Protein AF-0000000075454103 (afdb_homodimer)

Structure (mmCIF, N/CA/C/O backbone):
data_AF-0000000075454103-model_v1
#
loop_
_entity.id
_entity.type
_entity.pdbx_description
1 polymer 'Protein phnB'
#
loop_
_atom_site.group_PDB
_atom_site.id
_atom_site.type_symbol
_atom_site.label_atom_id
_atom_site.label_alt_id
_atom_site.label_comp_id
_atom_site.label_asym_id
_atom_site.label_entity_id
_atom_site.label_seq_id
_atom_site.pdbx_PDB_ins_code
_atom_site.Cartn_x
_atom_site.Cartn_y
_atom_site.Cartn_z
_atom_site.occupancy
_atom_site.B_iso_or_equiv
_atom_site.auth_seq_id
_atom_site.auth_comp_id
_atom_site.auth_asym_id
_atom_site.auth_atom_id
_atom_site.pdbx_PDB_model_num
ATOM 1 N N . MET A 1 1 ? 14.062 1.037 17.641 1 59.78 1 MET A N 1
ATOM 2 C CA . MET A 1 1 ? 12.805 0.452 17.188 1 59.78 1 MET A CA 1
ATOM 3 C C . MET A 1 1 ? 12.875 0.104 15.703 1 59.78 1 MET A C 1
ATOM 5 O O . MET A 1 1 ? 13.727 0.623 14.977 1 59.78 1 MET A O 1
ATOM 9 N N . ALA A 1 2 ? 12.375 -1.037 15.227 1 82.88 2 ALA A N 1
ATOM 10 C CA . ALA A 1 2 ? 12.641 -1.677 13.938 1 82.88 2 ALA A CA 1
ATOM 11 C C . ALA A 1 2 ? 11.836 -1.02 12.82 1 82.88 2 ALA A C 1
ATOM 13 O O . ALA A 1 2 ? 10.828 -0.354 13.086 1 82.88 2 ALA A O 1
ATOM 14 N N . THR A 1 3 ? 12.359 -0.714 11.664 1 94.88 3 THR A N 1
ATOM 15 C CA . THR A 1 3 ? 11.711 -0.245 10.445 1 94.88 3 THR A CA 1
ATOM 16 C C . THR A 1 3 ? 10.375 -0.949 10.242 1 94.88 3 THR A C 1
ATOM 18 O O . THR A 1 3 ? 10.273 -2.168 10.398 1 94.88 3 THR A O 1
ATOM 21 N N . ARG A 1 4 ? 9.32 -0.102 10.047 1 96.81 4 ARG A N 1
ATOM 22 C CA . ARG A 1 4 ? 8 -0.632 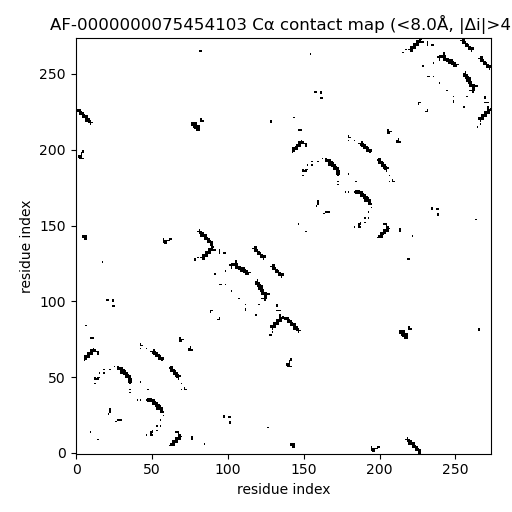9.742 1 96.81 4 ARG A CA 1
ATOM 23 C C . ARG A 1 4 ? 7.473 -0.064 8.422 1 96.81 4 ARG A C 1
ATOM 25 O O . ARG A 1 4 ? 7.797 1.067 8.055 1 96.81 4 ARG A O 1
ATOM 32 N N . ILE A 1 5 ? 6.641 -0.845 7.719 1 98.25 5 ILE A N 1
ATOM 33 C CA . ILE A 1 5 ? 5.996 -0.326 6.52 1 98.25 5 ILE A CA 1
ATOM 34 C C . ILE A 1 5 ? 4.484 -0.505 6.621 1 98.25 5 ILE A C 1
ATOM 36 O O . ILE A 1 5 ? 4.008 -1.522 7.129 1 98.25 5 ILE A O 1
ATOM 40 N N . ASN A 1 6 ? 3.74 0.486 6.23 1 98.44 6 ASN A N 1
ATOM 41 C CA . ASN A 1 6 ? 2.281 0.495 6.211 1 98.44 6 ASN A CA 1
ATOM 42 C C . ASN A 1 6 ? 1.741 1.2 4.969 1 98.44 6 ASN A C 1
ATOM 44 O O . ASN A 1 6 ? 2.441 2.006 4.355 1 98.44 6 ASN A O 1
ATOM 48 N N . PRO A 1 7 ? 0.504 0.878 4.605 1 98.75 7 PRO A N 1
ATOM 49 C CA . PRO A 1 7 ? -0.113 1.626 3.506 1 98.75 7 PRO A CA 1
ATOM 50 C C . PRO A 1 7 ? -0.555 3.027 3.922 1 98.75 7 PRO A C 1
ATOM 52 O O . PRO A 1 7 ? -1.029 3.221 5.043 1 98.75 7 PRO A O 1
ATOM 55 N N . TYR A 1 8 ? -0.379 3.93 3.043 1 98.81 8 TYR A N 1
ATOM 56 C CA . TYR A 1 8 ? -0.9 5.289 3.139 1 98.81 8 TYR A CA 1
ATOM 57 C C . TYR A 1 8 ? -1.739 5.641 1.916 1 98.81 8 TYR A C 1
ATOM 59 O O . TYR A 1 8 ? -1.233 5.648 0.792 1 98.81 8 TYR A O 1
ATOM 67 N N . LEU A 1 9 ? -3 5.961 2.154 1 98.88 9 LEU A N 1
ATOM 68 C CA . LEU A 1 9 ? -3.949 6.121 1.061 1 98.88 9 LEU A CA 1
ATOM 69 C C . LEU A 1 9 ? -4.316 7.59 0.869 1 98.88 9 LEU A C 1
ATOM 71 O O . LEU A 1 9 ? -4.535 8.312 1.845 1 98.88 9 LEU A O 1
ATOM 75 N N . ASN A 1 10 ? -4.379 7.969 -0.365 1 98.69 10 ASN A N 1
ATOM 76 C CA . ASN A 1 10 ? -4.812 9.32 -0.7 1 98.69 10 ASN A CA 1
ATOM 77 C C . ASN A 1 10 ? -6.215 9.328 -1.305 1 98.69 10 ASN A C 1
ATOM 79 O O . ASN A 1 10 ? -6.551 8.453 -2.107 1 98.69 10 ASN A O 1
ATOM 83 N N . PHE A 1 11 ? -6.945 10.281 -0.975 1 98.56 11 PHE A N 1
ATOM 84 C CA . PHE A 1 11 ? -8.305 10.484 -1.46 1 98.56 11 PHE A CA 1
ATOM 85 C C . PHE A 1 11 ? -8.516 11.922 -1.917 1 98.56 11 PHE A C 1
ATOM 87 O O . PHE A 1 11 ? -7.629 12.766 -1.757 1 98.56 11 PHE A O 1
ATOM 94 N N . ASN A 1 12 ? -9.641 12.125 -2.533 1 97.62 12 ASN A N 1
ATOM 95 C CA . ASN A 1 12 ? -9.984 13.469 -2.998 1 97.62 12 ASN A CA 1
ATOM 96 C C . ASN A 1 12 ? -11.328 13.93 -2.436 1 97.62 12 ASN A C 1
ATOM 98 O O . ASN A 1 12 ? -12.328 13.953 -3.152 1 97.62 12 ASN A O 1
ATOM 102 N N . GLY A 1 13 ? -11.266 14.219 -1.12 1 97 13 GLY A N 1
ATOM 103 C CA . GLY A 1 13 ? -12.43 14.805 -0.476 1 97 13 GLY A CA 1
ATOM 104 C C . GLY A 1 13 ? -13.305 13.789 0.23 1 97 13 GLY A C 1
ATOM 105 O O . GLY A 1 13 ? -14.227 14.148 0.958 1 97 13 GLY A O 1
ATOM 106 N N . ASN A 1 14 ? -13.023 12.539 0.092 1 97.88 14 ASN A N 1
ATOM 107 C CA . ASN A 1 14 ? -13.867 11.516 0.697 1 97.88 14 ASN A CA 1
ATOM 108 C C . ASN A 1 14 ? -13.047 10.57 1.573 1 97.88 14 ASN A C 1
ATOM 110 O O . ASN A 1 14 ? -13.414 9.406 1.754 1 97.88 14 ASN A O 1
ATOM 114 N N . CYS A 1 15 ? -11.953 11.031 2.141 1 98.62 15 CYS A N 1
ATOM 115 C CA . CYS A 1 15 ? -11.086 10.234 3 1 98.62 15 CYS A CA 1
ATOM 116 C C . CYS A 1 15 ? -11.82 9.789 4.258 1 98.62 15 CYS A C 1
ATOM 118 O O . CYS A 1 15 ? -11.758 8.617 4.637 1 98.62 15 CYS A O 1
ATOM 120 N N . GLU A 1 16 ? -12.477 10.719 4.84 1 98.19 16 GLU A N 1
ATOM 121 C CA . GLU A 1 16 ? -13.195 10.383 6.066 1 98.19 16 GLU A CA 1
ATOM 122 C C . GLU A 1 16 ? -14.258 9.32 5.809 1 98.19 16 GLU A C 1
ATOM 124 O O . GLU A 1 16 ? -14.414 8.383 6.598 1 98.19 16 GLU A O 1
ATOM 129 N N . GLU A 1 17 ? -14.992 9.492 4.738 1 98.62 17 GLU A N 1
ATOM 130 C CA . GLU A 1 17 ? -15.984 8.492 4.359 1 98.62 17 GLU A CA 1
ATOM 131 C C . GLU A 1 17 ? -15.344 7.117 4.172 1 98.62 17 GLU A C 1
ATOM 133 O O . GLU A 1 17 ? -15.852 6.117 4.684 1 98.62 17 GLU A O 1
ATOM 138 N N . ALA A 1 18 ? -14.297 7.066 3.467 1 98.81 18 ALA A N 1
ATOM 139 C CA . ALA A 1 18 ? -13.578 5.816 3.219 1 98.81 18 ALA A CA 1
ATOM 140 C C . ALA A 1 18 ? -13.117 5.18 4.527 1 98.81 18 ALA A C 1
ATOM 142 O O . ALA A 1 18 ? -13.328 3.984 4.75 1 98.81 18 ALA A O 1
ATOM 143 N N . PHE A 1 19 ? -12.578 5.996 5.441 1 98.88 19 PHE A N 1
ATOM 144 C CA . PHE A 1 19 ? -12.008 5.438 6.66 1 98.88 19 PHE A CA 1
ATOM 145 C C . PHE A 1 19 ? -13.109 5 7.621 1 98.88 19 PHE A C 1
ATOM 147 O O . PHE A 1 19 ? -12.93 4.059 8.398 1 98.88 19 PHE A O 1
ATOM 154 N N . ASN A 1 20 ? -14.203 5.641 7.562 1 98.88 20 ASN A N 1
ATOM 155 C CA . ASN A 1 20 ? -15.336 5.125 8.312 1 98.88 20 ASN A CA 1
ATOM 156 C C . ASN A 1 20 ? -15.797 3.773 7.781 1 98.88 20 ASN A C 1
ATOM 158 O O . ASN A 1 20 ? -16.172 2.893 8.555 1 98.88 20 ASN A O 1
ATOM 162 N N . PHE A 1 21 ? -15.805 3.672 6.473 1 98.88 21 PHE A N 1
ATOM 163 C CA . PHE A 1 21 ? -16.094 2.396 5.828 1 98.88 21 PHE A CA 1
ATOM 164 C C . PHE A 1 21 ? -15.102 1.327 6.273 1 98.88 21 PHE A C 1
ATOM 166 O O . PHE A 1 21 ? -15.5 0.206 6.602 1 98.88 21 PHE A O 1
ATOM 173 N N . TYR A 1 22 ? -13.805 1.608 6.324 1 98.88 22 TYR A N 1
ATOM 174 C CA . TYR A 1 22 ? -12.773 0.674 6.758 1 98.88 22 TYR A CA 1
ATOM 175 C C . TYR A 1 22 ? -12.914 0.354 8.242 1 98.88 22 TYR A C 1
ATOM 177 O O . TYR A 1 22 ? -12.75 -0.796 8.656 1 98.88 22 TYR A O 1
ATOM 185 N N . LYS A 1 23 ? -13.18 1.381 9.039 1 98.69 23 LYS A N 1
ATOM 186 C CA . LYS A 1 23 ? -13.391 1.171 10.469 1 98.69 23 LYS A CA 1
ATOM 187 C C . LYS A 1 23 ? -14.516 0.172 10.719 1 98.69 23 LYS A C 1
ATOM 189 O O . LYS A 1 23 ? -14.406 -0.696 11.586 1 98.69 23 LYS A O 1
ATOM 194 N N . LYS A 1 24 ? -15.5 0.314 10 1 98.5 24 LYS A N 1
ATOM 195 C CA . LYS A 1 24 ? -16.625 -0.619 10.125 1 98.5 24 LYS A CA 1
ATOM 196 C C . LYS A 1 24 ? -16.188 -2.045 9.797 1 98.5 24 LYS A C 1
ATOM 198 O O . LYS A 1 24 ? -16.625 -2.996 10.445 1 98.5 24 LYS A O 1
ATOM 203 N N . ALA A 1 25 ? -15.422 -2.199 8.844 1 98.56 25 ALA A N 1
ATOM 204 C CA . ALA A 1 25 ? -14.977 -3.518 8.391 1 98.56 25 ALA A CA 1
ATOM 205 C C . ALA A 1 25 ? -13.984 -4.129 9.367 1 98.56 25 ALA A C 1
ATOM 207 O O . ALA A 1 25 ? -14.109 -5.301 9.742 1 98.56 25 ALA A O 1
ATOM 208 N N . PHE A 1 26 ? -13 -3.357 9.773 1 98 26 PHE A N 1
ATOM 209 C CA . PHE A 1 26 ? -11.883 -3.885 10.555 1 98 26 PHE A CA 1
ATOM 210 C C . PHE A 1 26 ? -12.195 -3.816 12.047 1 98 26 PHE A C 1
ATOM 212 O O . PHE A 1 26 ? -11.617 -4.559 12.844 1 98 26 PHE A O 1
ATOM 219 N N . GLY A 1 27 ? -13.062 -2.857 12.375 1 96.81 27 GLY A N 1
ATOM 220 C CA . GLY A 1 27 ? -13.25 -2.52 13.781 1 96.81 27 GLY A CA 1
ATOM 221 C C . GLY A 1 27 ? -12.188 -1.571 14.312 1 96.81 27 GLY A C 1
ATOM 222 O O . GLY A 1 27 ? -11.422 -0.997 13.539 1 96.81 27 GLY A O 1
ATOM 223 N N . GLY A 1 28 ? -12.242 -1.33 15.617 1 95.81 28 GLY A N 1
ATOM 224 C CA . GLY A 1 28 ? -11.281 -0.438 16.25 1 95.81 28 GLY A CA 1
ATOM 225 C C . GLY A 1 28 ? -11.68 1.023 16.172 1 95.81 28 GLY A C 1
ATOM 226 O O . GLY A 1 28 ? -12.797 1.345 15.766 1 95.81 28 GLY A O 1
ATOM 227 N N . ASP A 1 29 ? -10.703 1.876 16.688 1 97.88 29 ASP A N 1
ATOM 228 C CA . ASP A 1 29 ? -10.922 3.318 16.688 1 97.88 29 ASP A CA 1
ATOM 229 C C . ASP A 1 29 ? -9.75 4.047 16.031 1 97.88 29 ASP A C 1
ATOM 231 O O . ASP A 1 29 ? -8.625 3.549 16.031 1 97.88 29 ASP A O 1
ATOM 235 N N . PHE A 1 30 ? -10.164 5.164 15.469 1 98.5 30 PHE A N 1
ATOM 236 C CA . PHE A 1 30 ? -9.094 6.023 14.977 1 98.5 30 PHE A CA 1
ATOM 237 C C . PHE A 1 30 ? -8.188 6.465 16.109 1 98.5 30 PHE A C 1
ATOM 239 O O . PHE A 1 30 ? -8.664 6.816 17.203 1 98.5 30 PHE A O 1
ATOM 246 N N . THR A 1 31 ? -6.918 6.438 15.891 1 98.19 31 THR A N 1
ATOM 247 C CA . THR A 1 31 ? -5.996 6.922 16.906 1 98.19 31 THR A CA 1
ATOM 248 C C . THR A 1 31 ? -5.629 8.383 16.656 1 98.19 31 THR A C 1
ATOM 250 O O . THR A 1 31 ? -5.113 9.062 17.547 1 98.19 31 THR A O 1
ATOM 253 N N . MET A 1 32 ? -5.918 8.883 15.453 1 96.88 32 MET A N 1
ATOM 254 C CA . MET A 1 32 ? -5.641 10.273 15.094 1 96.88 32 MET A CA 1
ATOM 255 C C . MET A 1 32 ? -6.488 10.703 13.906 1 96.88 32 MET A C 1
ATOM 257 O O . MET A 1 32 ? -6.652 9.953 12.945 1 96.88 32 MET A O 1
ATOM 261 N N . VAL A 1 33 ? -7.047 11.836 13.977 1 97.44 33 VAL A N 1
ATOM 262 C CA . VAL A 1 33 ? -7.715 12.516 12.867 1 97.44 33 VAL A CA 1
ATOM 263 C C . VAL A 1 33 ? -7.379 14.008 12.898 1 97.44 33 VAL A C 1
ATOM 265 O O . VAL A 1 33 ? -7.59 14.68 13.906 1 97.44 33 VAL A O 1
ATOM 268 N N . VAL A 1 34 ? -6.828 14.445 11.867 1 96.19 34 VAL A N 1
ATOM 269 C CA . VAL A 1 34 ? -6.5 15.859 11.719 1 96.19 34 VAL A CA 1
ATOM 270 C C . VAL A 1 34 ? -7.207 16.438 10.492 1 96.19 34 VAL A C 1
ATOM 272 O O . VAL A 1 34 ? -7.098 15.883 9.398 1 96.19 34 VAL A O 1
ATOM 275 N N . ARG A 1 35 ? -7.852 17.531 10.672 1 95.38 35 ARG A N 1
ATOM 276 C CA . ARG A 1 35 ? -8.547 18.203 9.578 1 95.38 35 ARG A CA 1
ATOM 277 C C . ARG A 1 35 ? -7.898 19.531 9.234 1 95.38 35 ARG A C 1
ATOM 279 O O . ARG A 1 35 ? -7.195 20.109 10.062 1 95.38 35 ARG A O 1
ATOM 286 N N . SER A 1 36 ? -8.164 19.953 7.996 1 93.25 36 SER A N 1
ATOM 287 C CA . SER A 1 36 ? -7.488 21.141 7.488 1 93.25 36 SER A CA 1
ATOM 288 C C . SER A 1 36 ? -7.887 22.375 8.273 1 93.25 36 SER A C 1
ATOM 290 O O . SER A 1 36 ? -7.078 23.297 8.453 1 93.25 36 SER A O 1
ATOM 292 N N . ASP A 1 37 ? -9.07 22.453 8.727 1 90.44 37 ASP A N 1
ATOM 293 C CA . ASP A 1 37 ? -9.531 23.641 9.422 1 90.44 37 ASP A CA 1
ATOM 294 C C . ASP A 1 37 ? -8.961 23.719 10.836 1 90.44 37 ASP A C 1
ATOM 296 O O . ASP A 1 37 ? -9.117 24.719 11.531 1 90.44 37 ASP A O 1
ATOM 300 N N . GLU A 1 38 ? -8.289 22.609 11.25 1 90 38 GLU A N 1
ATOM 301 C CA . GLU A 1 38 ? -7.648 22.562 12.562 1 90 38 GLU A CA 1
ATOM 302 C C . GLU A 1 38 ? -6.188 23 12.477 1 90 38 GLU A C 1
ATOM 304 O O . GLU A 1 38 ? -5.473 23 13.484 1 90 38 GLU A O 1
ATOM 309 N N . THR A 1 39 ? -5.746 23.266 11.328 1 84.94 39 THR A N 1
ATOM 310 C CA . THR A 1 39 ? -4.352 23.641 11.109 1 84.94 39 THR A CA 1
ATOM 311 C C . THR A 1 39 ? -4.242 25.047 10.562 1 84.94 39 THR A C 1
ATOM 313 O O . THR A 1 39 ? -5.23 25.625 10.094 1 84.94 39 THR A O 1
ATOM 316 N N . PRO A 1 40 ? -3.08 25.656 10.617 1 84 40 PRO A N 1
ATOM 317 C CA . PRO A 1 40 ? -2.893 27 10.094 1 84 40 PRO A CA 1
ATOM 318 C C . PRO A 1 40 ? -2.787 27.031 8.57 1 84 40 PRO A C 1
ATOM 320 O O . PRO A 1 40 ? -2.711 28.109 7.973 1 84 40 PRO A O 1
ATOM 323 N N . MET A 1 41 ? -2.877 25.953 8.023 1 82.06 41 MET A N 1
ATOM 324 C CA . MET A 1 41 ? -2.736 25.906 6.574 1 82.06 41 MET A CA 1
ATOM 325 C C . MET A 1 41 ? -3.896 26.609 5.887 1 82.06 41 MET A C 1
ATOM 327 O O . MET A 1 41 ? -5.051 26.453 6.289 1 82.06 41 MET A O 1
ATOM 331 N N . GLU A 1 42 ? -3.568 27.438 4.926 1 85.56 42 GLU A N 1
ATOM 332 C CA . GLU A 1 42 ? -4.59 28.125 4.137 1 85.56 42 GLU A CA 1
ATOM 333 C C . GLU A 1 42 ? -5.004 27.281 2.928 1 85.56 42 GLU A C 1
ATOM 335 O O . GLU A 1 42 ? -4.195 27.031 2.035 1 85.56 42 GLU A O 1
ATOM 340 N N . VAL A 1 43 ? -6.168 26.812 2.982 1 88.19 43 VAL A N 1
ATOM 341 C CA . VAL A 1 43 ? -6.715 26.047 1.867 1 88.19 43 VAL A CA 1
ATOM 342 C C . VAL A 1 43 ? -7.988 26.719 1.354 1 88.19 43 VAL A C 1
ATOM 344 O O . VAL A 1 43 ? -8.516 27.641 1.992 1 88.19 43 VAL A O 1
ATOM 347 N N . ALA A 1 44 ? -8.414 26.312 0.168 1 92.12 44 ALA A N 1
ATOM 348 C CA . ALA A 1 44 ? -9.648 26.828 -0.41 1 92.12 44 ALA A CA 1
ATOM 349 C C . ALA A 1 44 ? -10.844 26.516 0.485 1 92.12 44 ALA A C 1
ATOM 351 O O . ALA A 1 44 ? -10.828 25.531 1.241 1 92.12 44 ALA A O 1
ATOM 352 N N . GLU A 1 45 ? -11.875 27.328 0.326 1 91 45 GLU A N 1
ATOM 353 C CA . GLU A 1 45 ? -13.062 27.203 1.171 1 91 45 GLU A CA 1
ATOM 354 C C . GLU A 1 45 ? -13.688 25.812 1.048 1 91 45 GLU A C 1
ATOM 356 O O . GLU A 1 45 ? -14.094 25.219 2.049 1 91 45 GLU A O 1
ATOM 361 N N . ASN A 1 46 ? -13.758 25.312 -0.107 1 92.06 46 ASN A N 1
ATOM 362 C CA . ASN A 1 46 ? -14.398 24.016 -0.338 1 92.06 46 ASN A CA 1
ATOM 363 C C . ASN A 1 46 ? -13.523 22.859 0.154 1 92.06 46 ASN A C 1
ATOM 365 O O . ASN A 1 46 ? -13.93 21.703 0.102 1 92.06 46 ASN A O 1
ATOM 369 N N . GLU A 1 47 ? -12.312 23.203 0.709 1 94.19 47 GLU A N 1
ATOM 370 C CA . GLU A 1 47 ? -11.383 22.172 1.179 1 94.19 47 GLU A CA 1
ATOM 371 C C . GLU A 1 47 ? -11.141 22.297 2.68 1 94.19 47 GLU A C 1
ATOM 373 O O . GLU A 1 47 ? -10.352 21.531 3.25 1 94.19 47 GLU A O 1
ATOM 378 N N . LYS A 1 48 ? -11.672 23.172 3.465 1 89.25 48 LYS A N 1
ATOM 379 C CA . LYS A 1 48 ? -11.422 23.453 4.875 1 89.25 48 LYS A CA 1
ATOM 380 C C . LYS A 1 48 ? -11.805 22.266 5.754 1 89.25 48 LYS A C 1
ATOM 382 O O . LYS A 1 48 ? -11.211 22.047 6.812 1 89.25 48 LYS A O 1
ATOM 387 N N . ASN A 1 49 ? -12.5 21.25 5.355 1 92.06 49 ASN A N 1
ATOM 388 C CA . ASN A 1 49 ? -12.898 20.125 6.188 1 92.06 49 ASN A CA 1
ATOM 389 C C . ASN A 1 49 ? -12.328 18.812 5.664 1 92.06 49 ASN A C 1
ATOM 391 O O . ASN A 1 49 ? -12.68 17.734 6.152 1 92.06 49 ASN A O 1
ATOM 395 N N . ARG A 1 50 ? -11.344 19.031 4.898 1 96.38 50 ARG A N 1
ATOM 396 C CA . ARG A 1 50 ? -10.734 17.812 4.352 1 96.38 50 ARG A CA 1
ATOM 397 C C . ARG A 1 50 ? -9.797 17.172 5.367 1 96.38 50 ARG A C 1
ATOM 399 O O . ARG A 1 50 ? -9.234 17.859 6.227 1 96.38 50 ARG A O 1
ATOM 406 N N . VAL A 1 51 ? -9.664 15.914 5.312 1 97.75 51 VAL A N 1
ATOM 407 C CA . VAL A 1 51 ? -8.805 15.148 6.215 1 97.75 51 VAL A CA 1
ATOM 408 C C . VAL A 1 51 ? -7.344 15.352 5.828 1 97.75 51 VAL A C 1
ATOM 410 O O . VAL A 1 51 ? -6.934 14.992 4.723 1 97.75 51 VAL A O 1
ATOM 413 N N . MET A 1 52 ? -6.605 15.914 6.727 1 96.19 52 MET A N 1
ATOM 414 C CA . MET A 1 52 ? -5.168 16.062 6.527 1 96.19 52 MET A CA 1
ATOM 415 C C . MET A 1 52 ? -4.43 14.773 6.902 1 96.19 52 MET A C 1
ATOM 417 O O . MET A 1 52 ? -3.391 14.461 6.32 1 96.19 52 MET A O 1
ATOM 421 N N . TYR A 1 53 ? -4.965 14.102 7.871 1 97.19 53 TYR A N 1
ATOM 422 C CA . TYR A 1 53 ? -4.367 12.852 8.32 1 97.19 53 TYR A CA 1
ATOM 423 C C . TYR A 1 53 ? -5.363 12.023 9.125 1 97.19 53 TYR A C 1
ATOM 425 O O . TYR A 1 53 ? -6.113 12.57 9.938 1 97.19 53 TYR A O 1
ATOM 433 N N . ILE A 1 54 ? -5.395 10.766 8.922 1 98.56 54 ILE A N 1
ATOM 434 C CA . ILE A 1 54 ? -6.203 9.836 9.711 1 98.56 54 ILE A CA 1
ATOM 435 C C . ILE A 1 54 ? -5.469 8.5 9.844 1 98.56 54 ILE A C 1
ATOM 437 O O . ILE A 1 54 ? -4.73 8.094 8.938 1 98.56 54 ILE A O 1
ATOM 441 N N . GLU A 1 55 ? -5.676 7.902 10.945 1 98.5 55 GLU A N 1
ATOM 442 C CA . GLU A 1 55 ? -4.977 6.66 11.258 1 98.5 55 GLU A CA 1
ATOM 443 C C . GLU A 1 55 ? -5.922 5.645 11.898 1 98.5 55 GLU A C 1
ATOM 445 O O . GLU A 1 55 ? -6.633 5.969 12.852 1 98.5 55 GLU A O 1
ATOM 450 N N . LEU A 1 56 ? -5.969 4.438 11.359 1 98.69 56 LEU A N 1
ATOM 451 C CA . LEU A 1 56 ? -6.738 3.311 11.875 1 98.69 56 LEU A CA 1
ATOM 452 C C . LEU A 1 56 ? -5.828 2.129 12.188 1 98.69 56 LEU A C 1
ATOM 454 O O . LEU A 1 56 ? -5.305 1.483 11.281 1 98.69 56 LEU A O 1
ATOM 458 N N . PRO A 1 57 ? -5.59 1.795 13.477 1 97.94 57 PRO A N 1
ATOM 459 C CA . PRO A 1 57 ? -4.82 0.592 13.805 1 97.94 57 PRO A CA 1
ATOM 460 C C . PRO A 1 57 ? -5.492 -0.689 13.312 1 97.94 57 PRO A C 1
ATOM 462 O O . PRO A 1 57 ? -6.715 -0.816 13.383 1 97.94 57 PRO A O 1
ATOM 465 N N . ILE A 1 58 ? -4.738 -1.55 12.727 1 96.88 58 ILE A N 1
ATOM 466 C CA . ILE A 1 58 ? -5.203 -2.84 12.234 1 96.88 58 ILE A CA 1
ATOM 467 C C . ILE A 1 58 ?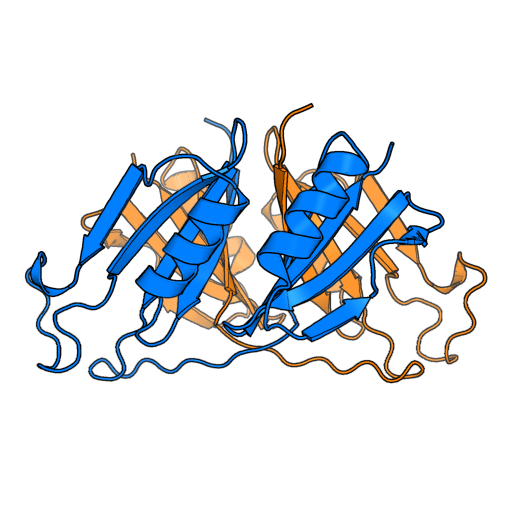 -4.398 -3.963 12.883 1 96.88 58 ILE A C 1
ATOM 469 O O . ILE A 1 58 ? -3.17 -4.004 12.766 1 96.88 58 ILE A O 1
ATOM 473 N N . GLY A 1 59 ? -5.051 -4.867 13.492 1 93.12 59 GLY A N 1
ATOM 474 C CA . GLY A 1 59 ? -4.348 -5.945 14.172 1 93.12 59 GLY A CA 1
ATOM 475 C C . GLY A 1 59 ? -3.479 -5.465 15.32 1 93.12 59 GLY A C 1
ATOM 476 O O . GLY A 1 59 ? -3.85 -4.535 16.031 1 93.12 59 GLY A O 1
ATOM 477 N N . GLU A 1 60 ? -2.371 -6.137 15.5 1 89.19 60 GLU A N 1
ATOM 478 C CA . GLU A 1 60 ? -1.535 -5.863 16.656 1 89.19 60 GLU A CA 1
ATOM 479 C C . GLU A 1 60 ? -0.489 -4.797 16.359 1 89.19 60 GLU A C 1
ATOM 481 O O . GLU A 1 60 ? -0.122 -4.012 17.234 1 89.19 60 GLU A O 1
ATOM 486 N N . ASN A 1 61 ? -0.086 -4.75 15.117 1 91.25 61 ASN A N 1
ATOM 487 C CA . ASN A 1 61 ? 1.123 -3.967 14.883 1 91.25 61 ASN A CA 1
ATOM 488 C C . ASN A 1 61 ? 0.955 -3.014 13.703 1 91.25 61 ASN A C 1
ATOM 490 O O . ASN A 1 61 ? 1.765 -2.104 13.516 1 91.25 61 ASN A O 1
ATOM 494 N N . ASP A 1 62 ? -0.062 -3.16 12.93 1 96.56 62 ASP A N 1
ATOM 495 C CA . ASP A 1 62 ? -0.179 -2.43 11.672 1 96.56 62 ASP A CA 1
ATOM 496 C C . ASP A 1 62 ? -1.159 -1.265 11.805 1 96.56 62 ASP A C 1
ATOM 498 O O . ASP A 1 62 ? -1.926 -1.197 12.766 1 96.56 62 ASP A O 1
ATOM 502 N N . LYS A 1 63 ? -1.091 -0.344 10.875 1 97.56 63 LYS A N 1
ATOM 503 C CA . LYS A 1 63 ? -2.072 0.735 10.797 1 97.56 63 LYS A CA 1
ATOM 504 C C . LYS A 1 63 ? -2.324 1.139 9.344 1 97.56 63 LYS A C 1
ATOM 506 O O . LYS A 1 63 ? -1.414 1.097 8.516 1 97.56 63 LYS A O 1
ATOM 511 N N . LEU A 1 64 ? -3.525 1.489 9.062 1 98.75 64 LEU A N 1
ATOM 512 C CA . LEU A 1 64 ? -3.951 2.135 7.824 1 98.75 64 LEU A CA 1
ATOM 513 C C . LEU A 1 64 ? -4.008 3.648 7.992 1 98.75 64 LEU A C 1
ATOM 515 O O . LEU A 1 64 ? -4.598 4.148 8.953 1 98.75 64 LEU A O 1
ATOM 519 N N . MET A 1 65 ? -3.314 4.316 7.09 1 98.81 65 MET A N 1
ATOM 520 C CA . MET A 1 65 ? -3.287 5.773 7.18 1 98.81 65 MET A CA 1
ATOM 521 C C . MET A 1 65 ? -3.764 6.406 5.879 1 98.81 65 MET A C 1
ATOM 523 O O . MET A 1 65 ? -3.754 5.762 4.828 1 98.81 65 MET A O 1
ATOM 527 N N . GLY A 1 66 ? -4.219 7.664 5.988 1 98.69 66 GLY A N 1
ATOM 528 C CA . GLY A 1 66 ? -4.672 8.328 4.777 1 98.69 66 GLY A CA 1
ATOM 529 C C . GLY A 1 66 ? -4.855 9.82 4.945 1 98.69 66 GLY A C 1
ATOM 530 O O . GLY A 1 66 ? -4.715 10.352 6.051 1 98.69 66 GLY A O 1
ATOM 531 N N . SER A 1 67 ? -5.121 10.422 3.844 1 98.31 67 SER A N 1
ATOM 532 C CA . SER A 1 67 ? -5.41 11.852 3.779 1 98.31 67 SER A CA 1
ATOM 533 C C . SER A 1 67 ? -6.164 12.211 2.502 1 98.31 67 SER A C 1
ATOM 535 O O . SER A 1 67 ? -6.305 11.375 1.605 1 98.31 67 SER A O 1
ATOM 537 N N . ASP A 1 68 ? -6.684 13.438 2.471 1 98.31 68 ASP A N 1
ATOM 538 C CA . ASP A 1 68 ? -7.16 14.055 1.234 1 98.31 68 ASP A CA 1
ATOM 539 C C . ASP A 1 68 ? -6.047 14.852 0.558 1 98.31 68 ASP A C 1
ATOM 541 O O . ASP A 1 68 ? -5.207 15.445 1.231 1 98.31 68 ASP A O 1
ATOM 545 N N . ILE A 1 69 ? -6.109 14.836 -0.717 1 97.19 69 ILE A N 1
ATOM 546 C CA . ILE A 1 69 ? -5.27 15.781 -1.447 1 97.19 69 ILE A CA 1
ATOM 547 C C . ILE A 1 69 ? -5.922 17.156 -1.441 1 97.19 69 ILE A C 1
ATOM 549 O O . ILE A 1 69 ? -7.113 17.297 -1.146 1 97.19 69 ILE A O 1
ATOM 553 N N . PHE A 1 70 ? -5.145 18.125 -1.729 1 95.62 70 PHE A N 1
ATOM 554 C CA . PHE A 1 70 ? -5.602 19.516 -1.855 1 95.62 70 PHE A CA 1
ATOM 555 C C . PHE A 1 70 ? -5.32 20.047 -3.254 1 95.62 70 PHE A C 1
ATOM 557 O O . PHE A 1 70 ? -4.203 20.469 -3.547 1 95.62 70 PHE A O 1
ATOM 564 N N . GLU A 1 71 ? -6.363 20.156 -4.066 1 94.44 71 GLU A N 1
ATOM 565 C CA . GLU A 1 71 ? -6.211 20.625 -5.438 1 94.44 71 GLU A CA 1
ATOM 566 C C . GLU A 1 71 ? -5.801 22.094 -5.469 1 94.44 71 GLU A C 1
ATOM 568 O O . GLU A 1 71 ? -5.074 22.516 -6.367 1 94.44 71 GLU A O 1
ATOM 573 N N . SER A 1 72 ? -6.305 22.828 -4.473 1 92.62 72 SER A N 1
ATOM 574 C CA . SER A 1 72 ? -5.969 24.25 -4.367 1 92.62 72 SER A CA 1
ATOM 575 C C . SER A 1 72 ? -4.469 24.453 -4.199 1 92.62 72 SER A C 1
ATOM 577 O O . SER A 1 72 ? -3.945 25.531 -4.473 1 92.62 72 SER A O 1
ATOM 579 N N . LEU A 1 73 ? -3.785 23.453 -3.777 1 91 73 LEU A N 1
ATOM 580 C CA . LEU A 1 73 ? -2.338 23.516 -3.611 1 91 73 LEU A CA 1
ATOM 581 C C . LEU A 1 73 ? -1.625 22.844 -4.781 1 91 73 LEU A C 1
ATOM 583 O O . LEU A 1 73 ? -0.422 22.578 -4.711 1 91 73 LEU A O 1
ATOM 587 N N . GLY A 1 74 ? -2.377 22.469 -5.82 1 93 74 GLY A N 1
ATOM 588 C CA . GLY A 1 74 ? -1.807 21.922 -7.047 1 93 74 GLY A CA 1
ATOM 589 C C . GLY A 1 74 ? -1.716 20.422 -7.055 1 93 74 GLY A C 1
ATOM 590 O O . GLY A 1 74 ? -1.176 19.828 -7.996 1 93 74 GLY A O 1
ATOM 591 N N . GLN A 1 75 ? -2.207 19.812 -6.078 1 94.5 75 GLN A N 1
ATOM 592 C CA . GLN A 1 75 ? -2.148 18.359 -6.012 1 94.5 75 GLN A CA 1
ATOM 593 C C . GLN A 1 75 ? -3.201 17.719 -6.914 1 94.5 75 GLN A C 1
ATOM 595 O O . GLN A 1 75 ? -4.285 18.281 -7.102 1 94.5 75 GLN A O 1
ATOM 600 N N . LYS A 1 76 ? -2.805 16.594 -7.512 1 96.31 76 LYS A N 1
ATOM 601 C CA . LYS A 1 76 ? -3.699 15.812 -8.352 1 96.31 76 LYS A CA 1
ATOM 602 C C . LYS A 1 76 ? -3.67 14.336 -7.961 1 96.31 76 LYS A C 1
ATOM 604 O O . LYS A 1 76 ? -2.609 13.797 -7.652 1 96.31 76 LYS A O 1
ATOM 609 N N . LEU A 1 77 ? -4.848 13.742 -8.078 1 97.62 77 LEU A N 1
ATOM 610 C CA . LEU A 1 77 ? -4.965 12.328 -7.727 1 97.62 77 LEU A CA 1
ATOM 611 C C . LEU A 1 77 ? -5.129 11.469 -8.969 1 97.62 77 LEU A C 1
ATOM 613 O O . LEU A 1 77 ? -5.961 11.766 -9.836 1 97.62 77 LEU A O 1
ATOM 617 N N . THR A 1 78 ? -4.352 10.523 -9.07 1 96.81 78 THR A N 1
ATOM 618 C CA . THR A 1 78 ? -4.461 9.492 -10.094 1 96.81 78 THR A CA 1
ATOM 619 C C . THR A 1 78 ? -4.562 8.109 -9.461 1 96.81 78 THR A C 1
ATOM 621 O O . THR A 1 78 ? -3.672 7.695 -8.719 1 96.81 78 THR A O 1
ATOM 624 N N . THR A 1 79 ? -5.66 7.438 -9.75 1 96.69 79 THR A N 1
ATOM 625 C CA . THR A 1 79 ? -5.855 6.086 -9.242 1 96.69 79 THR A CA 1
ATOM 626 C C . THR A 1 79 ? -5.238 5.059 -10.188 1 96.69 79 THR A C 1
ATOM 628 O O . THR A 1 79 ? -5.332 5.199 -11.406 1 96.69 79 THR A O 1
ATOM 631 N N . GLY A 1 80 ? -4.559 4.105 -9.617 1 96.5 80 GLY A N 1
ATOM 632 C CA . GLY A 1 80 ? -3.965 3.021 -10.375 1 96.5 80 GLY A CA 1
ATOM 633 C C . GLY A 1 80 ? -4.133 1.666 -9.711 1 96.5 80 GLY A C 1
ATOM 634 O O . GLY A 1 80 ? -4.906 1.526 -8.766 1 96.5 80 GLY A O 1
ATOM 635 N N . ASN A 1 81 ? -3.529 0.616 -10.312 1 97.31 81 ASN A N 1
ATOM 636 C CA . ASN A 1 81 ? -3.621 -0.742 -9.781 1 97.31 81 ASN A CA 1
ATOM 637 C C . ASN A 1 81 ? -2.238 -1.341 -9.531 1 97.31 81 ASN A C 1
ATOM 639 O O . ASN A 1 81 ? -2.076 -2.562 -9.539 1 97.31 81 ASN A O 1
ATOM 643 N N . HIS A 1 82 ? -1.284 -0.491 -9.305 1 98 82 HIS A N 1
ATOM 644 C CA . HIS A 1 82 ? 0.089 -0.966 -9.172 1 98 82 HIS A CA 1
ATOM 645 C C . HIS A 1 82 ? 0.452 -1.2 -7.711 1 98 82 HIS A C 1
ATOM 647 O O . HIS A 1 82 ? 1.564 -1.635 -7.406 1 98 82 HIS A O 1
ATOM 653 N N . ASN A 1 83 ? -0.455 -0.862 -6.836 1 98.56 83 ASN A N 1
ATOM 654 C CA . ASN A 1 83 ? -0.254 -1.017 -5.398 1 98.56 83 ASN A CA 1
ATOM 655 C C . ASN A 1 83 ? -1.53 -1.476 -4.699 1 98.56 83 ASN A C 1
ATOM 657 O O . ASN A 1 83 ? -2.537 -0.766 -4.707 1 98.56 83 ASN A O 1
ATOM 661 N N . TYR A 1 84 ? -1.521 -2.689 -4.117 1 98.81 84 TYR A N 1
ATOM 662 C CA . TYR A 1 84 ? -2.623 -3.252 -3.346 1 98.81 84 TYR A CA 1
ATOM 663 C C . TYR A 1 84 ? -2.314 -3.221 -1.854 1 98.81 84 TYR A C 1
ATOM 665 O O . TYR A 1 84 ? -1.148 -3.254 -1.454 1 98.81 84 TYR A O 1
ATOM 673 N N . VAL A 1 85 ? -3.354 -3.102 -1.061 1 98.88 85 VAL A N 1
ATOM 674 C CA . VAL A 1 85 ? -3.256 -3.453 0.352 1 98.88 85 VAL A CA 1
ATOM 675 C C . VAL A 1 85 ? -3.551 -4.941 0.536 1 98.88 85 VAL A C 1
ATOM 677 O O . VAL A 1 85 ? -4.672 -5.391 0.298 1 98.88 85 VAL A O 1
ATOM 680 N N . SER A 1 86 ? -2.549 -5.688 0.938 1 98.81 86 SER A N 1
ATOM 681 C CA . SER A 1 86 ? -2.709 -7.113 1.192 1 98.81 86 SER A CA 1
ATOM 682 C C . SER A 1 86 ? -3.094 -7.375 2.645 1 98.81 86 SER A C 1
ATOM 684 O O . SER A 1 86 ? -2.4 -6.941 3.564 1 98.81 86 SER A O 1
ATOM 686 N N . ILE A 1 87 ? -4.16 -8.094 2.836 1 98.56 87 ILE A N 1
ATOM 687 C CA . ILE A 1 87 ? -4.637 -8.469 4.164 1 98.56 87 ILE A CA 1
ATOM 688 C C . ILE A 1 87 ? -4.402 -9.961 4.391 1 98.56 87 ILE A C 1
ATOM 690 O O . ILE A 1 87 ? -4.914 -10.797 3.643 1 98.56 87 ILE A O 1
ATOM 694 N N . SER A 1 88 ? -3.623 -10.266 5.336 1 97.81 88 SER A N 1
ATOM 695 C CA . SER A 1 88 ? -3.463 -11.648 5.777 1 97.81 88 SER A CA 1
ATOM 696 C C . SER A 1 88 ? -4.266 -11.922 7.047 1 97.81 88 SER A C 1
ATOM 698 O O . SER A 1 88 ? -4.207 -11.141 8 1 97.81 88 SER A O 1
ATOM 700 N N . VAL A 1 89 ? -4.98 -12.977 7.043 1 97.75 89 VAL A N 1
ATOM 701 C CA . VAL A 1 89 ? -5.844 -13.305 8.172 1 97.75 89 VAL A CA 1
ATOM 702 C C . VAL A 1 89 ? -5.555 -14.719 8.664 1 97.75 89 VAL A C 1
ATOM 704 O O . VAL A 1 89 ? -4.738 -15.43 8.07 1 97.75 89 VAL A O 1
ATOM 707 N N . ASP A 1 90 ? -6.254 -15.125 9.789 1 95.81 90 ASP A N 1
ATOM 708 C CA . ASP A 1 90 ? -5.91 -16.406 10.406 1 95.81 90 ASP A CA 1
ATOM 709 C C . ASP A 1 90 ? -7.039 -17.422 10.242 1 95.81 90 ASP A C 1
ATOM 711 O O . ASP A 1 90 ? -7 -18.5 10.828 1 95.81 90 ASP A O 1
ATOM 715 N N . SER A 1 91 ? -8.039 -17.109 9.492 1 97.25 91 SER A N 1
ATOM 716 C CA . SER A 1 91 ? -9.117 -18.047 9.234 1 97.25 91 SER A CA 1
ATOM 717 C C . SER A 1 91 ? -9.852 -17.703 7.941 1 97.25 91 SER A C 1
ATOM 719 O O . SER A 1 91 ? -9.891 -16.547 7.531 1 97.25 91 SER A O 1
ATOM 721 N N . LYS A 1 92 ? -10.438 -18.719 7.367 1 97.75 92 LYS A N 1
ATOM 722 C CA . LYS A 1 92 ? -11.266 -18.516 6.184 1 97.75 92 LYS A CA 1
ATOM 723 C C . LYS A 1 92 ? -12.477 -17.641 6.512 1 97.75 92 LYS A C 1
ATOM 725 O O . LYS A 1 92 ? -12.898 -16.828 5.695 1 97.75 92 LYS A O 1
ATOM 730 N N . ALA A 1 93 ? -13.023 -17.859 7.699 1 97.94 93 ALA A N 1
ATOM 731 C CA . ALA A 1 93 ? -14.188 -17.094 8.117 1 97.94 93 ALA A CA 1
ATOM 732 C C . ALA A 1 93 ? -13.867 -15.602 8.156 1 97.94 93 ALA A C 1
ATOM 734 O O . ALA A 1 93 ? -14.672 -14.773 7.699 1 97.94 93 ALA A O 1
ATOM 735 N N . GLU A 1 94 ? -12.727 -15.281 8.695 1 98.06 94 GLU A N 1
ATOM 736 C CA . GLU A 1 94 ? -12.32 -13.875 8.734 1 98.06 94 GLU A CA 1
ATOM 737 C C . GLU A 1 94 ? -12.055 -13.336 7.336 1 98.06 94 GLU A C 1
ATOM 739 O O . GLU A 1 94 ? -12.359 -12.172 7.043 1 98.06 94 GLU A O 1
ATOM 744 N N . ALA A 1 95 ? -11.453 -14.141 6.492 1 98.62 95 ALA A N 1
ATOM 745 C CA . ALA A 1 95 ? -11.242 -13.75 5.098 1 98.62 95 ALA A CA 1
ATOM 746 C C . ALA A 1 95 ? -12.562 -13.391 4.422 1 98.62 95 ALA A C 1
ATOM 748 O O . ALA A 1 95 ? -12.688 -12.328 3.818 1 98.62 95 ALA A O 1
ATOM 749 N N . ASP A 1 96 ? -13.531 -14.25 4.598 1 98.62 96 ASP A N 1
ATOM 750 C CA . ASP A 1 96 ? -14.844 -14.023 3.988 1 98.62 96 ASP A CA 1
ATOM 751 C C . ASP A 1 96 ? -15.5 -12.766 4.547 1 98.62 96 ASP A C 1
ATOM 753 O O . ASP A 1 96 ? -16.094 -11.984 3.797 1 98.62 96 ASP A O 1
ATOM 757 N N . ARG A 1 97 ? -15.391 -12.617 5.793 1 98.5 97 ARG A N 1
ATOM 758 C CA . ARG A 1 97 ? -16.016 -11.461 6.438 1 98.5 97 ARG A CA 1
ATOM 759 C C . ARG A 1 97 ? -15.438 -10.156 5.891 1 98.5 97 ARG A C 1
ATOM 761 O O . ARG A 1 97 ? -16.188 -9.266 5.492 1 98.5 97 ARG A O 1
ATOM 768 N N . LEU A 1 98 ? -14.133 -10.094 5.875 1 98.75 98 LEU A N 1
ATOM 769 C CA . LEU A 1 98 ? -13.477 -8.875 5.414 1 98.75 98 LEU A CA 1
ATOM 770 C C . LEU A 1 98 ? -13.711 -8.664 3.92 1 98.75 98 LEU A C 1
ATOM 772 O O . LEU A 1 98 ? -13.898 -7.535 3.467 1 98.75 98 LEU A O 1
ATOM 776 N N . PHE A 1 99 ? -13.664 -9.719 3.176 1 98.88 99 PHE A N 1
ATOM 777 C CA . PHE A 1 99 ? -13.914 -9.625 1.743 1 98.88 99 PHE A CA 1
ATOM 778 C C . PHE A 1 99 ? -15.305 -9.039 1.478 1 98.88 99 PHE A C 1
ATOM 780 O O . PHE A 1 99 ? -15.445 -8.109 0.688 1 98.88 99 PHE A O 1
ATOM 787 N N . HIS A 1 100 ? -16.297 -9.539 2.139 1 98.69 100 HIS A N 1
ATOM 788 C CA . HIS A 1 100 ? -17.656 -9.078 1.955 1 98.69 100 HIS A CA 1
ATOM 789 C C . HIS A 1 100 ? -17.812 -7.621 2.391 1 98.69 100 HIS A C 1
ATOM 791 O O . HIS A 1 100 ? -18.453 -6.828 1.706 1 98.69 100 HIS A O 1
ATOM 797 N N . ALA A 1 101 ? -17.281 -7.32 3.447 1 98.81 101 ALA A N 1
ATOM 798 C CA . ALA A 1 101 ? -17.406 -5.973 3.994 1 98.81 101 ALA A CA 1
ATOM 799 C C . ALA A 1 101 ? -16.719 -4.945 3.096 1 98.81 101 ALA A C 1
ATOM 801 O O . ALA A 1 101 ? -17.297 -3.902 2.781 1 98.81 101 ALA A O 1
ATOM 802 N N . LEU A 1 102 ? -15.5 -5.238 2.625 1 98.81 102 LEU A N 1
ATOM 803 C CA . LEU A 1 102 ? -14.68 -4.254 1.937 1 98.81 102 LEU A CA 1
ATOM 804 C C . LEU A 1 102 ? -15.031 -4.195 0.453 1 98.81 102 LEU A C 1
ATOM 806 O O . LEU A 1 102 ? -14.789 -3.178 -0.204 1 98.81 102 LEU A O 1
ATOM 810 N N . SER A 1 103 ? -15.523 -5.234 -0.069 1 98.81 103 SER A N 1
ATOM 811 C CA . SER A 1 103 ? -15.789 -5.266 -1.504 1 98.81 103 SER A CA 1
ATOM 812 C C . SER A 1 103 ? -17.172 -4.727 -1.823 1 98.81 103 SER A C 1
ATOM 814 O O . SER A 1 103 ? -17.531 -4.574 -2.992 1 98.81 103 SER A O 1
ATOM 816 N N . GLU A 1 104 ? -17.984 -4.426 -0.798 1 98.62 104 GLU A N 1
ATOM 817 C CA . GLU A 1 104 ? -19.312 -3.883 -1.008 1 98.62 104 GLU A CA 1
ATOM 818 C C . GLU A 1 104 ? -19.281 -2.625 -1.872 1 98.62 104 GLU A C 1
ATOM 820 O O . GLU A 1 104 ? -18.578 -1.666 -1.547 1 98.62 104 GLU A O 1
ATOM 825 N N . GLY A 1 105 ? -20.047 -2.652 -2.908 1 98.5 105 GLY A N 1
ATOM 826 C CA . GLY A 1 105 ? -20.125 -1.5 -3.793 1 98.5 105 GLY A CA 1
ATOM 827 C C . GLY A 1 105 ? -18.906 -1.345 -4.684 1 98.5 105 GLY A C 1
ATOM 828 O O . GLY A 1 105 ? -18.844 -0.409 -5.484 1 98.5 105 GLY A O 1
ATOM 829 N N . GLY A 1 106 ? -17.953 -2.27 -4.559 1 98.56 106 GLY A N 1
ATOM 830 C CA . GLY A 1 106 ? -16.75 -2.217 -5.359 1 98.56 106 GLY A CA 1
ATOM 831 C C . GLY A 1 106 ? -16.781 -3.156 -6.551 1 98.56 106 GLY A C 1
ATOM 832 O O . GLY A 1 106 ? -17.844 -3.484 -7.062 1 98.56 106 GLY A O 1
ATOM 833 N N . GLU A 1 107 ? -15.609 -3.393 -7.074 1 98.5 107 GLU A N 1
ATOM 834 C CA . GLU A 1 107 ? -15.438 -4.285 -8.219 1 98.5 107 GLU A CA 1
ATOM 835 C C . GLU A 1 107 ? -14.602 -5.504 -7.848 1 98.5 107 GLU A C 1
ATOM 837 O O . GLU A 1 107 ? -13.398 -5.391 -7.594 1 98.5 107 GLU A O 1
ATOM 842 N N . ILE A 1 108 ? -15.273 -6.668 -7.887 1 98.5 108 ILE A N 1
ATOM 843 C CA . ILE A 1 108 ? -14.578 -7.91 -7.574 1 98.5 108 ILE A CA 1
ATOM 844 C C . ILE A 1 108 ? -13.688 -8.32 -8.75 1 98.5 108 ILE A C 1
ATOM 846 O O . ILE A 1 108 ? -14.156 -8.406 -9.891 1 98.5 108 ILE A O 1
ATOM 850 N N . GLU A 1 109 ? -12.469 -8.484 -8.492 1 97.44 109 GLU A N 1
ATOM 851 C CA . GLU A 1 109 ? -11.547 -9 -9.5 1 97.44 109 GLU A CA 1
ATOM 852 C C . GLU A 1 109 ? -11.445 -10.516 -9.43 1 97.44 109 GLU A C 1
ATOM 854 O O . GLU A 1 109 ? -11.586 -11.203 -10.445 1 97.44 109 GLU A O 1
ATOM 859 N N . MET A 1 110 ? -11.188 -11.047 -8.289 1 97.38 110 MET A N 1
ATOM 860 C CA . MET A 1 110 ? -11.234 -12.484 -8.008 1 97.38 110 MET A CA 1
ATOM 861 C C . MET A 1 110 ? -12.008 -12.758 -6.719 1 97.38 110 MET A C 1
ATOM 863 O O . MET A 1 110 ? -11.664 -12.227 -5.66 1 97.38 110 MET A O 1
ATOM 867 N N . PRO A 1 111 ? -13.055 -13.57 -6.836 1 98.5 111 PRO A N 1
ATOM 868 C CA . PRO A 1 111 ? -13.742 -13.938 -5.594 1 98.5 111 PRO A CA 1
ATOM 869 C C . PRO A 1 111 ? -12.883 -14.797 -4.676 1 98.5 111 PRO A C 1
ATOM 871 O O . PRO A 1 111 ? -11.867 -15.344 -5.117 1 98.5 111 PRO A O 1
ATOM 874 N N . MET A 1 112 ? -13.336 -14.859 -3.371 1 98.56 112 MET A N 1
ATOM 875 C CA . MET A 1 112 ? -12.617 -15.758 -2.467 1 98.56 112 MET A CA 1
ATOM 876 C C . MET A 1 112 ? -12.703 -17.203 -2.951 1 98.56 112 MET A C 1
ATOM 878 O O . MET A 1 112 ? -13.797 -17.734 -3.145 1 98.56 112 MET A O 1
ATOM 882 N N . GLU A 1 113 ? -11.547 -17.766 -3.15 1 98.25 113 GLU A N 1
ATOM 883 C CA . GLU A 1 113 ? -11.469 -19.141 -3.609 1 98.25 113 GLU A CA 1
ATOM 884 C C . GLU A 1 113 ? -10.164 -19.797 -3.178 1 98.25 113 GLU A C 1
ATOM 886 O O . GLU A 1 113 ? -9.18 -19.109 -2.891 1 98.25 113 GLU A O 1
ATOM 891 N N . GLU A 1 114 ? -10.219 -21.156 -3.188 1 97.25 114 GLU A N 1
ATOM 892 C CA . GLU A 1 114 ? -8.984 -21.891 -2.928 1 97.25 114 GLU A CA 1
ATOM 893 C C . GLU A 1 114 ? -8.031 -21.812 -4.113 1 97.25 114 GLU A C 1
ATOM 895 O O . GLU A 1 114 ? -8.414 -22.109 -5.25 1 97.25 114 GLU A O 1
ATOM 900 N N . GLN A 1 115 ? -6.859 -21.297 -3.801 1 92.56 115 GLN A N 1
ATOM 901 C CA . GLN A 1 115 ? -5.754 -21.312 -4.754 1 92.56 115 GLN A CA 1
ATOM 902 C C . GLN A 1 115 ? -4.617 -22.203 -4.27 1 92.56 115 GLN A C 1
ATOM 904 O O . GLN A 1 115 ? -4.625 -22.656 -3.125 1 92.56 115 GLN A O 1
ATOM 909 N N . PHE A 1 116 ? -3.703 -22.453 -5.062 1 87.06 116 PHE A N 1
ATOM 910 C CA . PHE A 1 116 ? -2.576 -23.312 -4.711 1 87.06 116 PHE A CA 1
ATOM 911 C C . PHE A 1 116 ? -1.801 -22.734 -3.533 1 87.06 116 PHE A C 1
ATOM 913 O O . PHE A 1 116 ? -1.173 -23.469 -2.773 1 87.06 116 PHE A O 1
ATOM 920 N N . PHE A 1 117 ? -1.891 -21.469 -3.32 1 89.19 117 PHE A N 1
ATOM 921 C CA . PHE A 1 117 ? -1.095 -20.812 -2.287 1 89.19 117 PHE A CA 1
ATOM 922 C C . PHE A 1 117 ? -1.958 -20.469 -1.08 1 89.19 117 PHE A C 1
ATOM 924 O O . PHE A 1 117 ? -1.46 -19.922 -0.091 1 89.19 117 PHE A O 1
ATOM 931 N N . GLY A 1 118 ? -3.207 -20.703 -1.126 1 94.75 118 GLY A N 1
ATOM 932 C CA . GLY A 1 118 ? -4.109 -20.422 -0.022 1 94.75 118 GLY A CA 1
ATOM 933 C C . GLY A 1 118 ? -5.477 -19.953 -0.477 1 94.75 118 GLY A C 1
ATOM 934 O O . GLY A 1 118 ?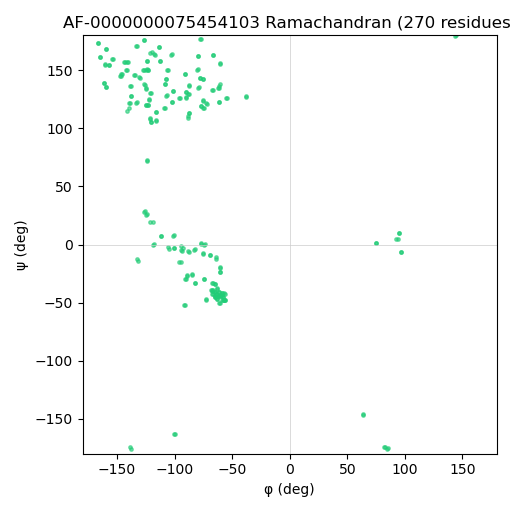 -5.781 -19.969 -1.671 1 94.75 118 GLY A O 1
ATOM 935 N N . TYR A 1 119 ? -6.332 -19.688 0.535 1 98.25 119 TYR A N 1
ATOM 936 C CA . TYR A 1 119 ? -7.641 -19.094 0.292 1 98.25 119 TYR A CA 1
ATOM 937 C C . TYR A 1 119 ? -7.516 -17.594 0.024 1 98.25 119 TYR A C 1
ATOM 939 O O . TYR A 1 119 ? -7 -16.859 0.858 1 98.25 119 TYR A O 1
ATOM 947 N N . PHE A 1 120 ? -7.969 -17.203 -1.217 1 98.31 120 PHE A N 1
ATOM 948 C CA . PHE A 1 120 ? -7.543 -15.898 -1.71 1 98.31 120 PHE A CA 1
ATOM 949 C C . PHE A 1 120 ? -8.672 -15.211 -2.467 1 98.31 120 PHE A C 1
ATOM 951 O O . PHE A 1 120 ? -9.477 -15.875 -3.127 1 98.31 120 PHE A O 1
ATOM 958 N N . GLY A 1 121 ? -8.672 -13.828 -2.428 1 98.62 121 GLY A N 1
ATOM 959 C CA . GLY A 1 121 ? -9.5 -12.961 -3.254 1 98.62 121 GLY A CA 1
ATOM 960 C C . GLY A 1 121 ? -8.977 -11.539 -3.344 1 98.62 121 GLY A C 1
ATOM 961 O O . GLY A 1 121 ? -8.188 -11.109 -2.494 1 98.62 121 GLY A O 1
ATOM 962 N N . ASP A 1 122 ? -9.352 -10.875 -4.445 1 98.56 122 ASP A N 1
ATOM 963 C CA . ASP A 1 122 ? -8.953 -9.477 -4.578 1 98.56 122 ASP A CA 1
ATOM 964 C C . ASP A 1 122 ? -10.055 -8.656 -5.254 1 98.56 122 ASP A C 1
ATOM 966 O O . ASP A 1 122 ? -10.977 -9.219 -5.848 1 98.56 122 ASP A O 1
ATOM 970 N N . PHE A 1 123 ? -10.031 -7.348 -5.023 1 98.69 123 PHE A N 1
ATOM 971 C CA . PHE A 1 123 ? -11.078 -6.441 -5.48 1 98.69 123 PHE A CA 1
ATOM 972 C C . PHE A 1 123 ? -10.609 -4.992 -5.398 1 98.69 123 PHE A C 1
ATOM 974 O O . PHE A 1 123 ? -9.594 -4.695 -4.762 1 98.69 123 PHE A O 1
ATOM 981 N N . LYS A 1 124 ? -11.281 -4.16 -6.113 1 98.69 124 LYS A N 1
ATOM 982 C CA . LYS A 1 124 ? -11.219 -2.709 -5.957 1 98.69 124 LYS A CA 1
ATOM 983 C C . LYS A 1 124 ? -12.438 -2.184 -5.207 1 98.69 124 LYS A C 1
ATOM 985 O O . LYS A 1 124 ? -13.578 -2.412 -5.625 1 98.69 124 LYS A O 1
ATOM 990 N N . ASP A 1 125 ? -12.219 -1.503 -4.098 1 98.75 125 ASP A N 1
ATOM 991 C CA . ASP A 1 125 ? -13.375 -1.068 -3.322 1 98.75 125 ASP A CA 1
ATOM 992 C C . ASP A 1 125 ? -14.031 0.153 -3.955 1 98.75 125 ASP A C 1
ATOM 994 O O . ASP A 1 125 ? -13.586 0.639 -4.996 1 98.75 125 ASP A O 1
ATOM 998 N N . LYS A 1 126 ? -15.117 0.617 -3.406 1 98.56 126 LYS A N 1
ATOM 999 C CA . LYS A 1 126 ? -15.93 1.673 -4.012 1 98.56 126 LYS A CA 1
ATOM 1000 C C . LYS A 1 126 ? -15.188 3.01 -3.986 1 98.56 126 LYS A C 1
ATOM 1002 O O . LYS A 1 126 ? -15.617 3.971 -4.629 1 98.56 126 LYS A O 1
ATOM 1007 N N . PHE A 1 127 ? -14.055 3.117 -3.299 1 98.62 127 PHE A N 1
ATOM 1008 C CA . PHE A 1 127 ? -13.258 4.34 -3.242 1 98.62 127 PHE A CA 1
ATOM 1009 C C . PHE A 1 127 ? -12.07 4.258 -4.195 1 98.62 127 PHE A C 1
ATOM 1011 O O . PHE A 1 127 ? -11.281 5.195 -4.289 1 98.62 127 PHE A O 1
ATOM 1018 N N . GLY A 1 128 ? -11.906 3.127 -4.855 1 97.94 128 GLY A N 1
ATOM 1019 C CA . GLY A 1 128 ? -10.859 2.977 -5.852 1 97.94 128 GLY A CA 1
ATOM 1020 C C . GLY A 1 128 ? -9.594 2.352 -5.293 1 97.94 128 GLY A C 1
ATOM 1021 O O . GLY A 1 128 ? -8.562 2.309 -5.973 1 97.94 128 GLY A O 1
ATOM 1022 N N . ILE A 1 129 ? -9.617 1.85 -4.094 1 98.69 129 ILE A N 1
ATOM 1023 C CA . ILE A 1 129 ? -8.461 1.209 -3.473 1 98.69 129 ILE A CA 1
ATOM 1024 C C . ILE A 1 129 ? -8.469 -0.283 -3.795 1 98.69 129 ILE A C 1
ATOM 1026 O O . ILE A 1 129 ? -9.492 -0.951 -3.668 1 98.69 129 ILE A O 1
ATOM 1030 N N . SER A 1 130 ? -7.328 -0.776 -4.242 1 98.75 130 SER A N 1
ATOM 1031 C CA . SER A 1 130 ? -7.18 -2.197 -4.543 1 98.75 130 SER A CA 1
ATOM 1032 C C . SER A 1 130 ? -6.758 -2.984 -3.309 1 98.75 130 SER A C 1
ATOM 1034 O O . SER A 1 130 ? -5.777 -2.637 -2.648 1 98.75 130 SER A O 1
ATOM 1036 N N . TRP A 1 131 ? -7.5 -4.082 -3.041 1 98.88 131 TRP A N 1
ATOM 1037 C CA . TRP A 1 131 ? -7.281 -4.945 -1.886 1 98.88 131 TRP A CA 1
ATOM 1038 C C . TRP A 1 131 ? -7.07 -6.391 -2.32 1 98.88 131 TRP A C 1
ATOM 1040 O O . TRP A 1 131 ? -7.59 -6.816 -3.354 1 98.88 131 TRP A O 1
ATOM 1050 N N . MET A 1 132 ? -6.34 -7.07 -1.562 1 98.69 132 MET A N 1
ATOM 1051 C CA . MET A 1 132 ? -6.324 -8.531 -1.641 1 98.69 132 MET A CA 1
ATOM 1052 C C . MET A 1 132 ? -6.383 -9.148 -0.249 1 98.69 132 MET A C 1
ATOM 1054 O O . MET A 1 132 ? -5.918 -8.555 0.723 1 98.69 132 MET A O 1
ATOM 1058 N N . ILE A 1 133 ? -7.008 -10.25 -0.115 1 98.75 133 ILE A N 1
ATOM 1059 C CA . ILE A 1 133 ? -7.141 -10.984 1.142 1 98.75 133 ILE A CA 1
ATOM 1060 C C . ILE A 1 133 ? -6.637 -12.414 0.964 1 98.75 133 ILE A C 1
ATOM 1062 O O . ILE A 1 133 ? -6.969 -13.078 -0.021 1 98.75 133 ILE A O 1
ATOM 1066 N N . ILE A 1 134 ? -5.855 -12.812 1.931 1 98.31 134 ILE A N 1
ATOM 1067 C CA . ILE A 1 134 ? -5.285 -14.148 1.823 1 98.31 134 ILE A CA 1
ATOM 1068 C C . ILE A 1 134 ? -5.34 -14.844 3.182 1 98.31 134 ILE A C 1
ATOM 1070 O O . ILE A 1 134 ? -5.066 -14.227 4.215 1 98.31 134 ILE A O 1
ATOM 1074 N N . PHE A 1 135 ? -5.703 -16.062 3.234 1 98 135 PHE A N 1
ATOM 1075 C CA . PHE A 1 135 ? -5.547 -17.016 4.328 1 98 135 PHE A CA 1
ATOM 1076 C C . PHE A 1 135 ? -4.648 -18.172 3.91 1 98 135 PHE A C 1
ATOM 1078 O O . PHE A 1 135 ? -5.039 -19 3.086 1 98 135 PHE A O 1
ATOM 1085 N N . GLU A 1 136 ? -3.457 -18.203 4.395 1 91.75 136 GLU A N 1
ATOM 1086 C CA . GLU A 1 136 ? -2.477 -19.203 3.975 1 91.75 136 GLU A CA 1
ATOM 1087 C C . GLU A 1 136 ? -2.668 -20.516 4.723 1 91.75 136 GLU A C 1
ATOM 1089 O O . GLU A 1 136 ? -2.174 -21.562 4.293 1 91.75 136 GLU A O 1
ATOM 1094 N N . G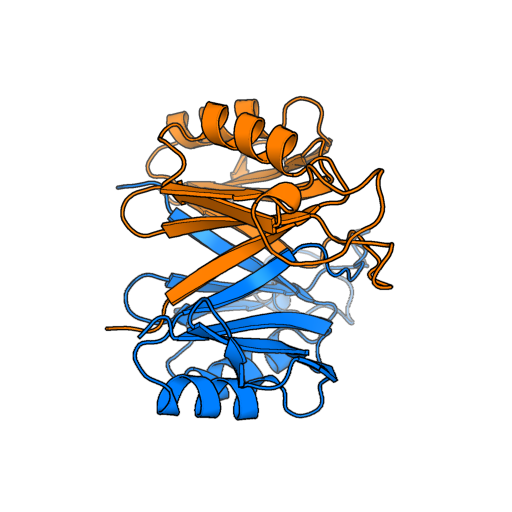LY A 1 137 ? -3.627 -20.641 5.727 1 81.69 137 GLY A N 1
ATOM 1095 C CA . GLY A 1 137 ? -3.879 -21.875 6.461 1 81.69 137 GLY A CA 1
ATOM 1096 C C . GLY A 1 137 ? -2.775 -22.219 7.445 1 81.69 137 GLY A C 1
ATOM 1097 O O . GLY A 1 137 ? -1.659 -21.703 7.336 1 81.69 137 GLY A O 1
ATOM 1098 N N . MET B 1 1 ? -4.094 -16.062 14.977 1 59.81 1 MET B N 1
ATOM 1099 C CA . MET B 1 1 ? -3.08 -15.07 14.625 1 59.81 1 MET B CA 1
ATOM 1100 C C . MET B 1 1 ? -3.727 -13.797 14.094 1 59.81 1 MET B C 1
ATOM 1102 O O . MET B 1 1 ? -4.895 -13.805 13.695 1 59.81 1 MET B O 1
ATOM 1106 N N . ALA B 1 2 ? -3.289 -12.594 14.438 1 82.88 2 ALA B N 1
ATOM 1107 C CA . ALA B 1 2 ? -3.973 -11.305 14.289 1 82.88 2 ALA B CA 1
ATOM 1108 C C . ALA B 1 2 ? -3.889 -10.797 12.859 1 82.88 2 ALA B C 1
ATOM 1110 O O . ALA B 1 2 ? -3.025 -11.234 12.086 1 82.88 2 ALA B O 1
ATOM 1111 N N . THR B 1 3 ? -4.918 -10.289 12.211 1 94.94 3 THR B N 1
ATOM 1112 C CA . THR B 1 3 ? -4.984 -9.609 10.914 1 94.94 3 THR B CA 1
ATOM 1113 C C . THR B 1 3 ? -3.762 -8.719 10.711 1 94.94 3 THR B C 1
ATOM 1115 O O . THR B 1 3 ? -3.361 -7.988 11.617 1 94.94 3 THR B O 1
ATOM 1118 N N . ARG B 1 4 ? -3.092 -8.93 9.539 1 96.81 4 ARG B N 1
ATOM 1119 C CA . ARG B 1 4 ? -1.961 -8.094 9.156 1 96.81 4 ARG B CA 1
ATOM 1120 C C . ARG B 1 4 ? -2.195 -7.434 7.801 1 96.81 4 ARG B C 1
ATOM 1122 O O . ARG B 1 4 ? -2.871 -8 6.941 1 96.81 4 ARG B O 1
ATOM 1129 N N . ILE B 1 5 ? -1.617 -6.242 7.605 1 98.25 5 ILE B N 1
ATOM 1130 C CA . ILE B 1 5 ? -1.692 -5.609 6.293 1 98.25 5 ILE B CA 1
ATOM 1131 C C . ILE B 1 5 ? -0.289 -5.254 5.809 1 98.25 5 ILE B C 1
ATOM 1133 O O . ILE B 1 5 ? 0.558 -4.828 6.602 1 98.25 5 ILE B O 1
ATOM 1137 N N . ASN B 1 6 ? -0.009 -5.484 4.559 1 98.44 6 ASN B N 1
ATOM 1138 C CA . ASN B 1 6 ? 1.255 -5.184 3.895 1 98.44 6 ASN B CA 1
ATOM 1139 C C . ASN B 1 6 ? 1.033 -4.672 2.475 1 98.44 6 ASN B C 1
ATOM 1141 O O . ASN B 1 6 ? -0.014 -4.926 1.876 1 98.44 6 ASN B O 1
ATOM 1145 N N . PRO B 1 7 ? 2.012 -3.951 1.958 1 98.75 7 PRO B N 1
ATOM 1146 C CA . PRO B 1 7 ? 1.912 -3.561 0.55 1 98.75 7 PRO B CA 1
ATOM 1147 C C . PRO B 1 7 ? 2.201 -4.715 -0.406 1 98.75 7 PRO B C 1
ATOM 1149 O O . PRO B 1 7 ? 3.076 -5.543 -0.134 1 98.75 7 PRO B O 1
ATOM 1152 N N . TYR B 1 8 ? 1.481 -4.742 -1.455 1 98.81 8 TYR B N 1
ATOM 1153 C CA . TYR B 1 8 ? 1.709 -5.629 -2.59 1 98.81 8 TYR B CA 1
ATOM 1154 C C . TYR B 1 8 ? 1.834 -4.836 -3.887 1 98.81 8 TYR B C 1
ATOM 1156 O O . TYR B 1 8 ? 0.89 -4.156 -4.301 1 98.81 8 TYR B O 1
ATOM 1164 N N . LEU B 1 9 ? 2.98 -4.973 -4.527 1 98.88 9 LEU B N 1
ATOM 1165 C CA . LEU B 1 9 ? 3.299 -4.117 -5.664 1 98.88 9 LEU B CA 1
ATOM 1166 C C . LEU B 1 9 ? 3.236 -4.902 -6.973 1 98.88 9 LEU B C 1
ATOM 1168 O O . LEU B 1 9 ? 3.711 -6.039 -7.039 1 98.88 9 LEU B O 1
ATOM 1172 N N . ASN B 1 10 ? 2.68 -4.273 -7.945 1 98.69 10 ASN B N 1
ATOM 1173 C CA . ASN B 1 10 ? 2.635 -4.863 -9.281 1 98.69 10 ASN B CA 1
ATOM 1174 C C . ASN B 1 10 ? 3.594 -4.16 -10.234 1 98.69 10 ASN B C 1
ATOM 1176 O O . ASN B 1 10 ? 3.711 -2.932 -10.211 1 98.69 10 ASN B O 1
ATOM 1180 N N . PHE B 1 11 ? 4.184 -4.895 -11.062 1 98.56 11 PHE B N 1
ATOM 1181 C CA . PHE B 1 11 ? 5.121 -4.414 -12.07 1 98.56 11 PHE B CA 1
ATOM 1182 C C . PHE B 1 11 ? 4.812 -5.023 -13.43 1 98.56 11 PHE B C 1
ATOM 1184 O O . PHE B 1 11 ? 3.936 -5.879 -13.547 1 98.56 11 PHE B O 1
ATOM 1191 N N . ASN B 1 12 ? 5.484 -4.5 -14.414 1 97.56 12 ASN B N 1
ATOM 1192 C CA . ASN B 1 12 ? 5.309 -5.008 -15.773 1 97.56 12 ASN B CA 1
ATOM 1193 C C . ASN B 1 12 ? 6.637 -5.445 -16.375 1 97.56 12 ASN B C 1
ATOM 1195 O O . ASN B 1 12 ? 7.184 -4.758 -17.25 1 97.56 12 ASN B O 1
ATOM 1199 N N . GLY B 1 13 ? 7.117 -6.586 -15.844 1 97 13 GLY B N 1
ATOM 1200 C CA . GLY B 1 13 ? 8.305 -7.203 -16.422 1 97 13 GLY B CA 1
ATOM 1201 C C . GLY B 1 13 ? 9.578 -6.828 -15.688 1 97 13 GLY B C 1
ATOM 1202 O O . GLY B 1 13 ? 10.641 -7.398 -15.953 1 97 13 GLY B O 1
ATOM 1203 N N . ASN B 1 14 ? 9.516 -5.949 -14.75 1 97.88 14 ASN B N 1
ATOM 1204 C CA . ASN B 1 14 ? 10.727 -5.504 -14.055 1 97.88 14 ASN B CA 1
ATOM 1205 C C . ASN B 1 14 ? 10.586 -5.652 -12.547 1 97.88 14 ASN B C 1
ATOM 1207 O O . ASN B 1 14 ? 11.219 -4.918 -11.781 1 97.88 14 ASN B O 1
ATOM 1211 N N . CYS B 1 15 ? 9.781 -6.594 -12.078 1 98.62 15 CYS B N 1
ATOM 1212 C CA . CYS B 1 15 ? 9.562 -6.836 -10.656 1 98.62 15 CYS B CA 1
ATOM 1213 C C . CYS B 1 15 ? 10.852 -7.273 -9.969 1 98.62 15 CYS B C 1
ATOM 1215 O O . CYS B 1 15 ? 11.203 -6.762 -8.906 1 98.62 15 CYS B O 1
ATOM 1217 N N . GLU B 1 16 ? 11.5 -8.18 -10.594 1 98.19 16 GLU B N 1
ATOM 1218 C CA . GLU B 1 16 ? 12.734 -8.672 -9.992 1 98.19 16 GLU B CA 1
ATOM 1219 C C . GLU B 1 16 ? 13.766 -7.555 -9.859 1 98.19 16 GLU B C 1
ATOM 1221 O O . GLU B 1 16 ? 14.445 -7.449 -8.828 1 98.19 16 GLU B O 1
ATOM 1226 N N . GLU B 1 17 ? 13.898 -6.766 -10.898 1 98.62 17 GLU B N 1
ATOM 1227 C CA . GLU B 1 17 ? 14.805 -5.617 -10.836 1 98.62 17 GLU B CA 1
ATOM 1228 C C . GLU B 1 17 ? 14.438 -4.684 -9.688 1 98.62 17 GLU B C 1
ATOM 1230 O O . GLU B 1 17 ? 15.305 -4.27 -8.922 1 98.62 17 GLU B O 1
ATOM 1235 N N . ALA B 1 18 ? 13.219 -4.367 -9.57 1 98.81 18 ALA B N 1
ATOM 1236 C CA . ALA B 1 18 ? 12.734 -3.492 -8.508 1 98.81 18 ALA B CA 1
ATOM 1237 C C . ALA B 1 18 ? 13.039 -4.082 -7.133 1 98.81 18 ALA B C 1
ATOM 1239 O O . ALA B 1 18 ? 13.555 -3.391 -6.254 1 98.81 18 ALA B O 1
ATOM 1240 N N . PHE B 1 19 ? 12.805 -5.387 -6.969 1 98.88 19 PHE B N 1
ATOM 1241 C CA . PHE B 1 19 ? 12.961 -5.988 -5.648 1 98.88 19 PHE B CA 1
ATOM 1242 C C . PHE B 1 19 ? 14.438 -6.148 -5.297 1 98.88 19 PHE B C 1
ATOM 1244 O O . PHE B 1 19 ? 14.805 -6.098 -4.121 1 98.88 19 PHE B O 1
ATOM 1251 N N . ASN B 1 20 ? 15.234 -6.324 -6.262 1 98.88 20 ASN B N 1
ATOM 1252 C CA . ASN B 1 20 ? 16.656 -6.277 -5.984 1 98.88 20 ASN B CA 1
ATOM 1253 C C . ASN B 1 20 ? 17.094 -4.891 -5.52 1 98.88 20 ASN B C 1
ATOM 1255 O O . ASN B 1 20 ? 17.953 -4.766 -4.633 1 98.88 20 ASN B O 1
ATOM 1259 N N . PHE B 1 21 ? 16.547 -3.898 -6.168 1 98.88 21 PHE B N 1
ATOM 1260 C CA . PHE B 1 21 ? 16.766 -2.52 -5.75 1 98.88 21 PHE B CA 1
ATOM 1261 C C . PHE B 1 21 ? 16.312 -2.311 -4.309 1 98.88 21 PHE B C 1
ATOM 1263 O O . PHE B 1 21 ? 17.031 -1.703 -3.51 1 98.88 21 PHE B O 1
ATOM 1270 N N . TYR B 1 22 ? 15.148 -2.807 -3.914 1 98.81 22 TYR B N 1
ATOM 1271 C CA . TYR B 1 22 ? 14.625 -2.689 -2.559 1 98.81 22 TYR B CA 1
ATOM 1272 C C . TYR B 1 22 ? 15.469 -3.494 -1.576 1 98.81 22 TYR B C 1
ATOM 1274 O O . TYR B 1 22 ? 15.742 -3.039 -0.463 1 98.81 22 TYR B O 1
ATOM 1282 N N . LYS B 1 23 ? 15.852 -4.699 -1.975 1 98.69 23 LYS B N 1
ATOM 1283 C CA . LYS B 1 23 ? 16.703 -5.523 -1.13 1 98.69 23 LYS B CA 1
ATOM 1284 C C . LYS B 1 23 ? 18 -4.801 -0.782 1 98.69 23 LYS B C 1
ATOM 1286 O O . LYS B 1 23 ? 18.453 -4.848 0.362 1 98.69 23 LYS B O 1
ATOM 1291 N N . LYS B 1 24 ? 18.516 -4.184 -1.714 1 98.5 24 LYS B N 1
ATOM 1292 C CA . LYS B 1 24 ? 19.734 -3.414 -1.477 1 98.5 24 LYS B CA 1
ATOM 1293 C C . LYS B 1 24 ? 19.5 -2.305 -0.456 1 98.5 24 LYS B C 1
ATOM 1295 O O . LYS B 1 24 ? 20.359 -2.031 0.382 1 98.5 24 LYS B O 1
ATOM 1300 N N . ALA B 1 25 ? 18.438 -1.673 -0.534 1 98.56 25 ALA B N 1
ATOM 1301 C CA . ALA B 1 25 ? 18.125 -0.549 0.342 1 98.56 25 ALA B CA 1
ATOM 1302 C C . ALA B 1 25 ? 17.797 -1.029 1.756 1 98.56 25 ALA B C 1
ATOM 1304 O O . ALA B 1 25 ? 18.312 -0.473 2.734 1 98.56 25 ALA B O 1
ATOM 1305 N N . PHE B 1 26 ? 16.969 -2.041 1.86 1 97.94 26 PHE B N 1
ATOM 1306 C CA . PHE B 1 26 ? 16.438 -2.463 3.154 1 97.94 26 PHE B CA 1
ATOM 1307 C C . PHE B 1 26 ? 17.359 -3.502 3.795 1 97.94 26 PHE B C 1
ATOM 1309 O O . PHE B 1 26 ? 17.359 -3.668 5.016 1 97.94 26 PHE B O 1
ATOM 1316 N N . GLY B 1 27 ? 18.062 -4.207 2.924 1 96.75 27 GLY B N 1
ATOM 1317 C CA . GLY B 1 27 ? 18.781 -5.391 3.377 1 96.75 27 GLY B CA 1
ATOM 1318 C C . GLY B 1 27 ? 17.891 -6.621 3.465 1 96.75 27 GLY B C 1
ATOM 1319 O O . GLY B 1 27 ? 16.766 -6.613 2.984 1 96.75 27 GLY B O 1
ATOM 1320 N N . GLY B 1 28 ? 18.469 -7.699 3.988 1 95.75 28 GLY B N 1
ATOM 1321 C CA . GLY B 1 28 ? 17.734 -8.945 4.129 1 95.75 28 GLY B CA 1
ATOM 1322 C C . GLY B 1 28 ? 17.75 -9.789 2.875 1 95.75 28 GLY B C 1
ATOM 1323 O O . GLY B 1 28 ? 18.484 -9.492 1.926 1 95.75 28 GLY B O 1
ATOM 1324 N N . ASP B 1 29 ? 16.969 -10.938 2.994 1 97.88 29 ASP B N 1
ATOM 1325 C CA . ASP B 1 29 ? 16.859 -11.859 1.867 1 97.88 29 ASP B CA 1
ATOM 1326 C C . ASP B 1 29 ? 15.406 -12.133 1.508 1 97.88 29 ASP B C 1
ATOM 1328 O O . ASP B 1 29 ? 14.523 -12.023 2.359 1 97.88 29 ASP B O 1
ATOM 1332 N N . PHE B 1 30 ? 15.297 -12.398 0.225 1 98.5 30 PHE B N 1
ATOM 1333 C CA . PHE B 1 30 ? 13.969 -12.852 -0.187 1 98.5 30 PHE B CA 1
ATOM 1334 C C . PHE B 1 30 ? 13.594 -14.141 0.528 1 98.5 30 PHE B C 1
ATOM 1336 O O . PHE B 1 30 ? 14.414 -15.047 0.671 1 98.5 30 PHE B O 1
ATOM 1343 N N . THR B 1 31 ? 12.383 -14.234 0.969 1 98.19 31 THR B N 1
ATOM 1344 C CA . THR B 1 31 ? 11.93 -15.469 1.596 1 98.19 31 THR B CA 1
ATOM 1345 C C . THR B 1 31 ? 11.203 -16.359 0.585 1 98.19 31 THR B C 1
ATOM 1347 O O . THR B 1 31 ? 11.008 -17.547 0.823 1 98.19 31 THR B O 1
ATOM 1350 N N . MET B 1 32 ? 10.828 -15.781 -0.558 1 96.81 32 MET B N 1
ATOM 1351 C CA . MET B 1 32 ? 10.148 -16.516 -1.616 1 96.81 32 MET B CA 1
ATOM 1352 C C . MET B 1 32 ? 10.273 -15.797 -2.953 1 96.81 32 MET B C 1
ATOM 1354 O O . MET B 1 32 ? 10.148 -14.57 -3.016 1 96.81 32 MET B O 1
ATOM 1358 N N . VAL B 1 33 ? 10.562 -16.5 -3.953 1 97.38 33 VAL B N 1
ATOM 1359 C CA . VAL B 1 33 ? 10.516 -16.047 -5.336 1 97.38 33 VAL B CA 1
ATOM 1360 C C . VAL B 1 33 ? 9.93 -17.141 -6.227 1 97.38 33 VAL B C 1
ATOM 1362 O O . VAL B 1 33 ? 10.43 -18.266 -6.242 1 97.38 33 VAL B O 1
ATOM 1365 N N . VAL B 1 34 ? 8.906 -16.812 -6.867 1 96.12 34 VAL B N 1
ATOM 1366 C CA . VAL B 1 34 ? 8.273 -17.734 -7.797 1 96.12 34 VAL B CA 1
ATOM 1367 C C . VAL B 1 34 ? 8.227 -17.109 -9.195 1 96.12 34 VAL B C 1
ATOM 1369 O O . VAL B 1 34 ? 7.758 -15.984 -9.367 1 96.12 34 VAL B O 1
ATOM 1372 N N . ARG B 1 35 ? 8.656 -17.859 -10.164 1 95.38 35 ARG B N 1
ATOM 1373 C CA . ARG B 1 35 ? 8.648 -17.391 -11.539 1 95.38 35 ARG B CA 1
ATOM 1374 C C . ARG B 1 35 ? 7.656 -18.172 -12.391 1 95.38 35 ARG B C 1
ATOM 1376 O O . ARG B 1 35 ? 7.285 -19.297 -12.031 1 95.38 35 ARG B O 1
ATOM 1383 N N . SER B 1 36 ? 7.258 -17.547 -13.484 1 93.25 36 SER B N 1
ATOM 1384 C CA . SER B 1 36 ? 6.199 -18.109 -14.312 1 93.25 36 SER B CA 1
ATOM 1385 C C . SER B 1 36 ? 6.645 -19.438 -14.938 1 93.25 36 SER B C 1
ATOM 1387 O O . SER B 1 36 ? 5.832 -20.344 -15.133 1 93.25 36 SER B O 1
ATOM 1389 N N . ASP B 1 37 ? 7.863 -19.562 -15.25 1 90.38 37 ASP B N 1
ATOM 1390 C CA . ASP B 1 37 ? 8.336 -20.766 -15.922 1 90.38 37 ASP B CA 1
ATOM 1391 C C . ASP B 1 37 ? 8.438 -21.922 -14.938 1 90.38 37 ASP B C 1
ATOM 1393 O O . ASP B 1 37 ? 8.68 -23.062 -15.336 1 90.38 37 ASP B O 1
ATOM 1397 N N . GLU B 1 38 ? 8.242 -21.609 -13.633 1 89.81 38 GLU B N 1
ATOM 1398 C CA . GLU B 1 38 ? 8.266 -22.641 -12.602 1 89.81 38 GLU B CA 1
ATOM 1399 C C . GLU B 1 38 ? 6.859 -23.156 -12.305 1 89.81 38 GLU B C 1
ATOM 1401 O O . GLU B 1 38 ? 6.672 -24.016 -11.43 1 89.81 38 GLU B O 1
ATOM 1406 N N . THR B 1 39 ? 5.906 -22.625 -12.945 1 84.75 39 THR B N 1
ATOM 1407 C CA . THR B 1 39 ? 4.516 -23 -12.711 1 84.75 39 THR B CA 1
ATOM 1408 C C . THR B 1 39 ? 3.889 -23.594 -13.977 1 84.75 39 THR B C 1
ATOM 1410 O O . THR B 1 39 ? 4.43 -23.422 -15.07 1 84.75 39 THR B O 1
ATOM 1413 N N . PRO B 1 40 ? 2.787 -24.266 -13.859 1 83.75 40 PRO B N 1
ATOM 1414 C CA . PRO B 1 40 ? 2.119 -24.844 -15.023 1 83.75 40 PRO B CA 1
ATOM 1415 C C . PRO B 1 40 ? 1.347 -23.797 -15.836 1 83.75 40 PRO B C 1
ATOM 1417 O O . PRO B 1 40 ? 0.788 -24.125 -16.891 1 83.75 40 PRO B O 1
ATOM 1420 N N . MET B 1 41 ? 1.415 -22.672 -15.422 1 82 41 MET B N 1
ATOM 1421 C CA . MET B 1 41 ? 0.66 -21.641 -16.109 1 82 41 MET B CA 1
ATOM 1422 C C . MET B 1 41 ? 1.219 -21.391 -17.516 1 82 41 MET B C 1
ATOM 1424 O O . MET B 1 41 ? 2.436 -21.359 -17.703 1 82 41 MET B O 1
ATOM 1428 N N . GLU B 1 42 ? 0.326 -21.344 -18.469 1 85.38 42 GLU B N 1
ATOM 1429 C CA . GLU B 1 42 ? 0.725 -21.047 -19.844 1 85.38 42 GLU B CA 1
ATOM 1430 C C . GLU B 1 42 ? 0.732 -19.531 -20.109 1 85.38 42 GLU B C 1
ATOM 1432 O O . GLU B 1 42 ? -0.317 -18.891 -20.078 1 85.38 42 GLU B O 1
ATOM 1437 N N . VAL B 1 43 ? 1.86 -19.031 -20.234 1 88.12 43 VAL B N 1
ATOM 1438 C CA . VAL B 1 43 ? 2.012 -17.609 -20.547 1 88.12 43 VAL B CA 1
ATOM 1439 C C . VAL B 1 43 ? 2.76 -17.453 -21.875 1 88.12 43 VAL B C 1
ATOM 1441 O O . VAL B 1 43 ? 3.314 -18.422 -22.406 1 88.12 43 VAL B O 1
ATOM 1444 N N . ALA B 1 44 ? 2.715 -16.234 -22.438 1 92 44 ALA B N 1
ATOM 1445 C CA . ALA B 1 44 ? 3.439 -15.93 -23.656 1 92 44 ALA B CA 1
ATOM 1446 C C . ALA B 1 44 ? 4.941 -16.109 -23.484 1 92 44 ALA B C 1
ATOM 1448 O O . ALA B 1 44 ? 5.453 -16 -22.359 1 92 44 ALA B O 1
ATOM 1449 N N . GLU B 1 45 ? 5.598 -16.344 -24.578 1 90.94 45 GLU B N 1
ATOM 1450 C CA . GLU B 1 45 ? 7.031 -16.625 -24.547 1 90.94 45 GLU B CA 1
ATOM 1451 C C . GLU B 1 45 ? 7.809 -15.484 -23.922 1 90.94 45 GLU B C 1
ATOM 1453 O O . GLU B 1 45 ? 8.727 -15.711 -23.125 1 90.94 45 GLU B O 1
ATOM 1458 N N . ASN B 1 46 ? 7.477 -14.289 -24.234 1 92.06 46 ASN B N 1
ATOM 1459 C CA . ASN B 1 46 ? 8.195 -13.125 -23.719 1 92.06 46 ASN B CA 1
ATOM 1460 C C . ASN B 1 46 ? 7.879 -12.867 -22.25 1 92.06 46 ASN B C 1
ATOM 1462 O O . ASN B 1 46 ? 8.453 -11.969 -21.641 1 92.06 46 ASN B O 1
ATOM 1466 N N . GLU B 1 47 ? 7.016 -13.734 -21.641 1 94.25 47 GLU B N 1
ATOM 1467 C CA . GLU B 1 47 ? 6.617 -13.562 -20.25 1 94.25 47 GLU B CA 1
ATOM 1468 C C . GLU B 1 47 ? 7.043 -14.758 -19.406 1 94.25 47 GLU B C 1
ATOM 1470 O O . GLU B 1 47 ? 6.75 -14.812 -18.203 1 94.25 47 GLU B O 1
ATOM 1475 N N . LYS B 1 48 ? 7.676 -15.812 -19.844 1 89 48 LYS B N 1
ATOM 1476 C CA . LYS B 1 48 ? 8.023 -17.062 -19.156 1 89 48 LYS B CA 1
ATOM 1477 C C . LYS B 1 48 ? 8.992 -16.797 -18 1 89 48 LYS B C 1
ATOM 1479 O O . LYS B 1 48 ? 8.992 -17.531 -17.016 1 89 48 LYS B O 1
ATOM 1484 N N . ASN B 1 49 ? 9.609 -15.695 -17.766 1 91.94 49 ASN B N 1
ATOM 1485 C CA . ASN B 1 49 ? 10.562 -15.438 -16.688 1 91.94 49 ASN B CA 1
ATOM 1486 C C . ASN B 1 49 ? 10.102 -14.281 -15.797 1 91.94 49 ASN B C 1
ATOM 1488 O O . ASN B 1 49 ? 10.844 -13.828 -14.93 1 91.94 49 ASN B O 1
ATOM 1492 N N . ARG B 1 50 ? 8.859 -14.086 -15.953 1 96.38 50 ARG B N 1
ATOM 1493 C CA . ARG B 1 50 ? 8.336 -13 -15.125 1 96.38 50 ARG B CA 1
ATOM 1494 C C . ARG B 1 50 ? 8.094 -13.469 -13.695 1 96.38 50 ARG B C 1
ATOM 1496 O O . ARG B 1 50 ? 7.859 -14.656 -13.461 1 96.38 50 ARG B O 1
ATOM 1503 N N . VAL B 1 51 ? 8.203 -12.602 -12.781 1 97.75 51 VAL B N 1
ATOM 1504 C CA . VAL B 1 51 ? 8 -12.898 -11.367 1 97.75 51 VAL B CA 1
ATOM 1505 C C . VAL B 1 51 ? 6.512 -13.055 -11.07 1 97.75 51 VAL B C 1
ATOM 1507 O O . VAL B 1 51 ? 5.734 -12.109 -11.25 1 97.75 51 VAL B O 1
ATOM 1510 N N . MET B 1 52 ? 6.148 -14.211 -10.648 1 96.19 52 MET B N 1
ATOM 1511 C CA . MET B 1 52 ? 4.773 -14.461 -10.227 1 96.19 52 MET B CA 1
ATOM 1512 C C . MET B 1 52 ? 4.551 -14 -8.789 1 96.19 52 MET B C 1
ATOM 1514 O O . MET B 1 52 ? 3.447 -13.586 -8.43 1 96.19 52 MET B O 1
ATOM 1518 N N . TYR B 1 53 ? 5.59 -14.133 -8.016 1 97.19 53 TYR B N 1
ATOM 1519 C CA . TYR B 1 53 ? 5.516 -13.727 -6.613 1 97.19 53 TYR B CA 1
ATOM 1520 C C . TYR B 1 53 ? 6.91 -13.539 -6.027 1 97.19 53 TYR B C 1
ATOM 1522 O O . TYR B 1 53 ? 7.816 -14.328 -6.293 1 97.19 53 TYR B O 1
ATOM 1530 N N . ILE B 1 54 ? 7.098 -12.531 -5.25 1 98.56 54 ILE B N 1
ATOM 1531 C CA . ILE B 1 54 ? 8.336 -12.297 -4.52 1 98.56 54 ILE B CA 1
ATOM 1532 C C . ILE B 1 54 ? 8.023 -11.633 -3.178 1 98.56 54 ILE B C 1
ATOM 1534 O O . ILE B 1 54 ? 7.062 -10.875 -3.064 1 98.56 54 ILE B O 1
ATOM 1538 N N . GLU B 1 55 ? 8.812 -11.969 -2.236 1 98.5 55 GLU B N 1
ATOM 1539 C CA . GLU B 1 55 ? 8.594 -11.484 -0.876 1 98.5 55 GLU B CA 1
ATOM 1540 C C . GLU B 1 55 ? 9.906 -11.062 -0.221 1 98.5 55 GLU B C 1
ATOM 1542 O O . GLU B 1 55 ? 10.883 -11.812 -0.235 1 98.5 55 GLU B O 1
ATOM 1547 N N . LEU B 1 56 ? 9.953 -9.859 0.312 1 98.69 56 LEU B N 1
ATOM 1548 C CA . LEU B 1 56 ? 11.086 -9.305 1.055 1 98.69 56 LEU B CA 1
ATOM 1549 C C . LEU B 1 56 ? 10.664 -8.914 2.467 1 98.69 56 LEU B C 1
ATOM 1551 O O . LEU B 1 56 ? 9.938 -7.93 2.652 1 98.69 56 LEU B O 1
ATOM 1555 N N . PRO B 1 57 ? 11.086 -9.648 3.514 1 97.94 57 PRO B N 1
ATOM 1556 C CA . PRO B 1 57 ? 10.797 -9.219 4.883 1 97.94 57 PRO B CA 1
ATOM 1557 C C . PRO B 1 57 ? 11.422 -7.871 5.227 1 97.94 57 PRO B C 1
ATOM 1559 O O . PRO B 1 57 ? 12.555 -7.594 4.82 1 97.94 57 PRO B O 1
ATOM 1562 N N . ILE B 1 58 ? 10.672 -7.027 5.848 1 96.88 58 ILE B N 1
ATOM 1563 C CA . ILE B 1 58 ? 11.125 -5.711 6.285 1 96.88 58 ILE B CA 1
ATOM 1564 C C . ILE B 1 58 ? 10.93 -5.574 7.793 1 96.88 58 ILE B C 1
ATOM 1566 O O . ILE B 1 58 ? 9.812 -5.711 8.297 1 96.88 58 ILE B O 1
ATOM 1570 N N . GLY B 1 59 ? 11.945 -5.258 8.477 1 93.19 59 GLY B N 1
ATOM 1571 C CA . GLY B 1 59 ? 11.844 -5.148 9.93 1 93.19 59 GLY B CA 1
ATOM 1572 C C . GLY B 1 59 ? 11.5 -6.461 10.602 1 93.19 59 GLY B C 1
ATOM 1573 O O . GLY B 1 59 ? 11.953 -7.523 10.18 1 93.19 59 GLY B O 1
ATOM 1574 N N . GLU B 1 60 ? 10.758 -6.352 11.672 1 89.25 60 GLU B N 1
ATOM 1575 C CA . GLU B 1 60 ? 10.484 -7.531 12.484 1 89.25 60 GLU B CA 1
ATOM 1576 C C . GLU B 1 60 ? 9.219 -8.25 12.016 1 89.25 60 GLU B C 1
ATOM 1578 O O . GLU B 1 60 ? 9.133 -9.477 12.102 1 89.25 60 GLU B O 1
ATOM 1583 N N . ASN B 1 61 ? 8.32 -7.48 11.477 1 91.38 61 ASN B N 1
ATOM 1584 C CA . ASN B 1 61 ? 7 -8.086 11.328 1 91.38 61 ASN B CA 1
ATOM 1585 C C . ASN B 1 61 ? 6.441 -7.867 9.922 1 91.38 61 ASN B C 1
ATOM 1587 O O . ASN B 1 61 ? 5.477 -8.523 9.523 1 91.38 61 ASN B O 1
ATOM 1591 N N . ASP B 1 62 ? 7.004 -7.004 9.164 1 96.56 62 ASP B N 1
ATOM 1592 C CA . ASP B 1 62 ? 6.406 -6.586 7.902 1 96.56 62 ASP B CA 1
ATOM 1593 C C . ASP B 1 62 ? 7.09 -7.27 6.719 1 96.56 62 ASP B C 1
ATOM 1595 O O . ASP B 1 62 ? 8.172 -7.836 6.863 1 96.56 62 ASP B O 1
ATOM 1599 N N . LYS B 1 63 ? 6.445 -7.242 5.582 1 97.56 63 LYS B N 1
ATOM 1600 C CA . LYS B 1 63 ? 7.051 -7.715 4.34 1 97.56 63 LYS B CA 1
ATOM 1601 C C . LYS B 1 63 ? 6.551 -6.914 3.145 1 97.56 63 LYS B C 1
ATOM 1603 O O . LYS B 1 63 ? 5.398 -6.473 3.123 1 97.56 63 LYS B O 1
ATOM 1608 N N . LEU B 1 64 ? 7.398 -6.719 2.211 1 98.75 64 LEU B N 1
ATOM 1609 C CA . LEU B 1 64 ? 7.094 -6.195 0.883 1 98.75 64 LEU B CA 1
ATOM 1610 C C . LEU B 1 64 ? 6.91 -7.332 -0.118 1 98.75 64 LEU B C 1
ATOM 1612 O O . LEU B 1 64 ? 7.754 -8.227 -0.206 1 98.75 64 LEU B O 1
ATOM 1616 N N . MET B 1 65 ? 5.77 -7.281 -0.784 1 98.81 65 MET B N 1
ATOM 1617 C CA . MET B 1 65 ? 5.488 -8.336 -1.752 1 98.81 65 MET B CA 1
ATOM 1618 C C . MET B 1 65 ? 5.203 -7.754 -3.131 1 98.81 65 MET B C 1
ATOM 1620 O O . MET B 1 65 ? 4.855 -6.574 -3.25 1 98.81 65 MET B O 1
ATOM 1624 N N . GLY B 1 66 ? 5.395 -8.594 -4.164 1 98.69 66 GLY B N 1
ATOM 1625 C CA . GLY B 1 66 ? 5.121 -8.094 -5.5 1 98.69 66 GLY B CA 1
ATOM 1626 C C . GLY B 1 66 ? 5.062 -9.188 -6.547 1 98.69 66 GLY B C 1
ATOM 1627 O O . GLY B 1 66 ? 5.328 -10.359 -6.25 1 98.69 66 GLY B O 1
ATOM 1628 N N . SER B 1 67 ? 4.68 -8.758 -7.707 1 98.31 67 SER B N 1
ATOM 1629 C CA . SER B 1 67 ? 4.625 -9.617 -8.883 1 98.31 67 SER B CA 1
ATOM 1630 C C . SER B 1 67 ? 4.641 -8.805 -10.172 1 98.31 67 SER B C 1
ATOM 1632 O O . SER B 1 67 ? 4.535 -7.578 -10.133 1 98.31 67 SER B O 1
ATOM 1634 N N . ASP B 1 68 ? 4.836 -9.516 -11.281 1 98.31 68 ASP B N 1
ATOM 1635 C CA . ASP B 1 68 ? 4.578 -8.961 -12.602 1 98.31 68 ASP B CA 1
ATOM 1636 C C . ASP B 1 68 ? 3.146 -9.242 -13.055 1 98.31 68 ASP B C 1
ATOM 1638 O O . ASP B 1 68 ? 2.59 -10.297 -12.734 1 98.31 68 ASP B O 1
ATOM 1642 N N . ILE B 1 69 ? 2.641 -8.328 -13.766 1 97.25 69 ILE B N 1
ATOM 1643 C CA . ILE B 1 69 ? 1.395 -8.617 -14.469 1 97.25 69 ILE B CA 1
ATOM 1644 C C . ILE B 1 69 ? 1.689 -9.422 -15.734 1 97.25 69 ILE B C 1
ATOM 1646 O O . ILE B 1 69 ? 2.834 -9.477 -16.188 1 97.25 69 ILE B O 1
ATOM 1650 N N . PHE B 1 70 ? 0.685 -10.023 -16.234 1 95.69 70 PHE B N 1
ATOM 1651 C CA . PHE B 1 70 ? 0.754 -10.773 -17.484 1 95.69 70 PHE B CA 1
ATOM 1652 C C . PHE B 1 70 ? -0.22 -10.203 -18.5 1 95.69 70 PHE B C 1
ATOM 1654 O O . PHE B 1 70 ? -1.414 -10.508 -18.469 1 95.69 70 PHE B O 1
ATOM 1661 N N . GLU B 1 71 ? 0.305 -9.484 -19.484 1 94.5 71 GLU B N 1
ATOM 1662 C CA . GLU B 1 71 ? -0.533 -8.875 -20.516 1 94.5 71 GLU B CA 1
ATOM 1663 C C . GLU B 1 71 ? -1.201 -9.93 -21.391 1 94.5 71 GLU B C 1
ATOM 1665 O O . GLU B 1 71 ? -2.322 -9.734 -21.859 1 94.5 71 GLU B O 1
ATOM 1670 N N . SER B 1 72 ? -0.462 -11.031 -21.578 1 92.75 72 SER B N 1
ATOM 1671 C CA . SER B 1 72 ? -0.995 -12.133 -22.375 1 92.75 72 SER B CA 1
ATOM 1672 C C . SER B 1 72 ? -2.273 -12.695 -21.75 1 92.75 72 SER B C 1
ATOM 1674 O O . SER B 1 72 ? -3.068 -13.336 -22.438 1 92.75 72 SER B O 1
ATOM 1676 N N . LEU B 1 73 ? -2.486 -12.438 -20.516 1 91.12 73 LEU B N 1
ATOM 1677 C CA . LEU B 1 73 ? -3.689 -12.891 -19.828 1 91.12 73 LEU B CA 1
ATOM 1678 C C . LEU B 1 73 ? -4.695 -11.758 -19.688 1 91.12 73 LEU B C 1
ATOM 1680 O O . LEU B 1 73 ? -5.664 -11.867 -18.938 1 91.12 73 LEU B O 1
ATOM 1684 N N . GLY B 1 74 ? -4.426 -10.617 -20.312 1 93.06 74 GLY B N 1
ATOM 1685 C CA . GLY B 1 74 ? -5.359 -9.5 -20.359 1 93.06 74 GLY B CA 1
ATOM 1686 C C . GLY B 1 74 ? -5.137 -8.484 -19.266 1 93.06 74 GLY B C 1
ATOM 1687 O O . GLY B 1 74 ? -5.906 -7.531 -19.125 1 93.06 74 GLY B O 1
ATOM 1688 N N . GLN B 1 75 ? -4.152 -8.664 -18.516 1 94.62 75 GLN B N 1
ATOM 1689 C CA . GLN B 1 75 ? -3.883 -7.738 -17.422 1 94.62 75 GLN B CA 1
ATOM 1690 C C . GLN B 1 75 ? -3.232 -6.457 -17.938 1 94.62 75 GLN B C 1
ATOM 1692 O O . GLN B 1 75 ? -2.482 -6.484 -18.922 1 94.62 75 GLN B O 1
ATOM 1697 N N . LYS B 1 76 ? -3.605 -5.348 -17.312 1 96.38 76 LYS B N 1
ATOM 1698 C CA . LYS B 1 76 ? -3.035 -4.039 -17.609 1 96.38 76 LYS B CA 1
ATOM 1699 C C . LYS B 1 76 ? -2.588 -3.324 -16.344 1 96.38 76 LYS B C 1
ATOM 1701 O O . LYS B 1 76 ? -3.271 -3.383 -15.312 1 96.38 76 LYS B O 1
ATOM 1706 N N . LEU B 1 77 ? -1.479 -2.625 -16.5 1 97.69 77 LEU B N 1
ATOM 1707 C CA . LEU B 1 77 ? -0.932 -1.899 -15.352 1 97.69 77 LEU B CA 1
ATOM 1708 C C . LEU B 1 77 ? -1.168 -0.399 -15.5 1 97.69 77 LEU B C 1
ATOM 1710 O O . LEU B 1 77 ? -0.889 0.177 -16.547 1 97.69 77 LEU B O 1
ATOM 1714 N N . THR B 1 78 ? -1.7 0.152 -14.531 1 96.81 78 THR B N 1
ATOM 1715 C CA . THR B 1 78 ? -1.851 1.599 -14.414 1 96.81 78 THR B CA 1
ATOM 1716 C C . THR B 1 78 ? -1.199 2.111 -13.133 1 96.81 78 THR B C 1
ATOM 1718 O O . THR B 1 78 ? -1.555 1.679 -12.039 1 96.81 78 THR B O 1
ATOM 1721 N N . THR B 1 79 ? -0.245 2.984 -13.305 1 96.56 79 THR B N 1
ATOM 1722 C CA . THR B 1 79 ? 0.425 3.586 -12.156 1 96.56 79 THR B CA 1
ATOM 1723 C C . THR B 1 79 ? -0.325 4.828 -11.688 1 96.56 79 THR B C 1
ATOM 1725 O O . THR B 1 79 ? -0.815 5.613 -12.5 1 96.56 79 THR B O 1
ATOM 1728 N N . GLY B 1 80 ? -0.458 4.953 -10.398 1 96.56 80 GLY B N 1
ATOM 1729 C CA . GLY B 1 80 ? -1.094 6.109 -9.797 1 96.56 80 GLY B CA 1
ATOM 1730 C C . GLY B 1 80 ? -0.379 6.602 -8.547 1 96.56 80 GLY B C 1
ATOM 1731 O O . GLY B 1 80 ? 0.755 6.199 -8.281 1 96.56 80 GLY B O 1
ATOM 1732 N N . ASN B 1 81 ? -0.977 7.598 -7.863 1 97.25 81 ASN B N 1
ATOM 1733 C CA . ASN B 1 81 ? -0.39 8.164 -6.656 1 97.25 81 ASN B CA 1
ATOM 1734 C C . ASN B 1 81 ? -1.364 8.109 -5.48 1 97.25 81 ASN B C 1
ATOM 1736 O O . ASN B 1 81 ? -1.259 8.906 -4.547 1 97.25 81 ASN B O 1
ATOM 1740 N N . HIS B 1 82 ? -2.264 7.191 -5.539 1 97.88 82 HIS B N 1
ATOM 1741 C CA . HIS B 1 82 ? -3.307 7.145 -4.523 1 97.88 82 HIS B CA 1
ATOM 1742 C C . HIS B 1 82 ? -2.926 6.199 -3.389 1 97.88 82 HIS B C 1
ATOM 1744 O O . HIS B 1 82 ? -3.664 6.066 -2.41 1 97.88 82 HIS B O 1
ATOM 1750 N N . ASN B 1 83 ? -1.814 5.516 -3.561 1 98.5 83 ASN B N 1
ATOM 1751 C CA . ASN B 1 83 ? -1.319 4.574 -2.562 1 98.5 83 ASN B CA 1
ATOM 1752 C C . ASN B 1 83 ? 0.196 4.664 -2.406 1 98.5 83 ASN B C 1
ATOM 1754 O O . ASN B 1 83 ? 0.937 4.445 -3.365 1 98.5 83 ASN B O 1
ATOM 1758 N N . TYR B 1 84 ? 0.673 5.047 -1.207 1 98.75 84 TYR B N 1
ATOM 1759 C CA . TYR B 1 84 ? 2.09 5.102 -0.862 1 98.75 84 TYR B CA 1
ATOM 1760 C C . TYR B 1 84 ? 2.467 3.959 0.076 1 98.75 84 TYR B C 1
ATOM 1762 O O . TYR B 1 84 ? 1.626 3.463 0.83 1 98.75 84 TYR B O 1
ATOM 1770 N N . VAL B 1 85 ? 3.701 3.523 -0.023 1 98.88 85 VAL B N 1
ATOM 1771 C CA . VAL B 1 85 ? 4.305 2.736 1.049 1 98.88 85 VAL B CA 1
ATOM 1772 C C . VAL B 1 85 ? 4.941 3.668 2.078 1 98.88 85 VAL B C 1
ATOM 1774 O O . VAL B 1 85 ? 5.91 4.367 1.774 1 98.88 85 VAL B O 1
ATOM 1777 N N . SER B 1 86 ? 4.391 3.689 3.26 1 98.81 86 SER B N 1
ATOM 1778 C CA . SER B 1 86 ? 4.93 4.508 4.344 1 98.81 86 SER B CA 1
ATOM 1779 C C . SER B 1 86 ? 5.961 3.732 5.156 1 98.81 86 SER B C 1
ATOM 1781 O O . SER B 1 86 ? 5.672 2.646 5.664 1 98.81 86 SER B O 1
ATOM 1783 N N . ILE B 1 87 ? 7.121 4.293 5.305 1 98.56 87 ILE B N 1
ATOM 1784 C CA . ILE B 1 87 ? 8.203 3.703 6.09 1 98.56 87 ILE B CA 1
ATOM 1785 C C . ILE B 1 87 ? 8.406 4.504 7.375 1 98.56 87 ILE B C 1
ATOM 1787 O O . ILE B 1 87 ? 8.688 5.703 7.328 1 98.56 87 ILE B O 1
ATOM 1791 N N . SER B 1 88 ? 8.211 3.889 8.453 1 97.81 88 SER B N 1
ATOM 1792 C CA . SER B 1 88 ? 8.547 4.477 9.742 1 97.81 88 SER B CA 1
ATOM 1793 C C . SER B 1 88 ? 9.859 3.922 10.281 1 97.81 88 SER B C 1
ATOM 1795 O O . SER B 1 88 ? 10.07 2.707 10.281 1 97.81 88 SER B O 1
ATOM 1797 N N . VAL B 1 89 ? 10.695 4.785 10.711 1 97.75 89 VAL B N 1
ATOM 1798 C CA . VAL B 1 89 ? 12.016 4.375 11.18 1 97.75 89 VAL B CA 1
ATOM 1799 C C . VAL B 1 89 ? 12.258 4.922 12.578 1 97.75 89 VAL B C 1
ATOM 1801 O O . VAL B 1 89 ? 11.43 5.664 13.117 1 97.75 89 VAL B O 1
ATOM 1804 N N . ASP B 1 90 ? 13.453 4.539 13.18 1 95.75 90 ASP B N 1
ATOM 1805 C CA . ASP B 1 90 ? 13.688 4.891 14.578 1 95.75 90 ASP B CA 1
ATOM 1806 C C . ASP B 1 90 ? 14.805 5.918 14.711 1 95.75 90 ASP B C 1
ATOM 1808 O O . ASP B 1 90 ? 15.25 6.223 15.82 1 95.75 90 ASP B O 1
ATOM 1812 N N . SER B 1 91 ? 15.281 6.438 13.641 1 97.19 91 SER B N 1
ATOM 1813 C CA . SER B 1 91 ? 16.312 7.477 13.695 1 97.19 91 SER B CA 1
ATOM 1814 C C . SER B 1 91 ? 16.312 8.312 12.414 1 97.19 91 SER B C 1
ATOM 1816 O O . SER B 1 91 ? 15.922 7.824 11.352 1 97.19 91 SER B O 1
ATOM 1818 N N . LYS B 1 92 ? 16.781 9.531 12.562 1 97.69 92 LYS B N 1
ATOM 1819 C CA . LYS B 1 92 ? 16.953 10.398 11.398 1 97.69 92 LYS B CA 1
ATOM 1820 C C . LYS B 1 92 ? 17.984 9.82 10.43 1 97.69 92 LYS B C 1
ATOM 1822 O O . LYS B 1 92 ? 17.828 9.938 9.211 1 97.69 92 LYS B O 1
ATOM 1827 N N . ALA B 1 93 ? 19.016 9.227 11 1 97.88 93 ALA B N 1
ATOM 1828 C CA . ALA B 1 93 ? 20.062 8.633 10.164 1 97.88 93 ALA B CA 1
ATOM 1829 C C . ALA B 1 93 ? 19.5 7.543 9.266 1 97.88 93 ALA B C 1
ATOM 1831 O O . ALA B 1 93 ? 19.828 7.469 8.086 1 97.88 93 ALA B O 1
ATOM 1832 N N . GLU B 1 94 ? 18.672 6.727 9.836 1 98 94 GLU B N 1
ATOM 1833 C CA . GLU B 1 94 ? 18.047 5.668 9.047 1 98 94 GLU B CA 1
ATOM 1834 C C . GLU B 1 94 ? 17.078 6.238 8.008 1 98 94 GLU B C 1
ATOM 1836 O O . GLU B 1 94 ? 16.984 5.727 6.895 1 98 94 GLU B O 1
ATOM 1841 N N . ALA B 1 95 ? 16.344 7.266 8.391 1 98.62 95 ALA B N 1
ATOM 1842 C CA . ALA B 1 95 ? 15.469 7.949 7.441 1 98.62 95 ALA B CA 1
ATOM 1843 C C . ALA B 1 95 ? 16.25 8.445 6.23 1 98.62 95 ALA B C 1
ATOM 1845 O O . ALA B 1 95 ? 15.883 8.18 5.086 1 98.62 95 ALA B O 1
ATOM 1846 N N . ASP B 1 96 ? 17.359 9.094 6.5 1 98.62 96 ASP B N 1
ATOM 1847 C CA . ASP B 1 96 ? 18.188 9.633 5.43 1 98.62 96 ASP B CA 1
ATOM 1848 C C . ASP B 1 96 ? 18.75 8.523 4.555 1 98.62 96 ASP B C 1
ATOM 1850 O O . ASP B 1 96 ? 18.781 8.641 3.328 1 98.62 96 ASP B O 1
ATOM 1854 N N . ARG B 1 97 ? 19.172 7.504 5.18 1 98.5 97 ARG B N 1
ATOM 1855 C CA . ARG B 1 97 ? 19.766 6.395 4.445 1 98.5 97 ARG B CA 1
ATOM 1856 C C . ARG B 1 97 ? 18.766 5.785 3.471 1 98.5 97 ARG B C 1
ATOM 1858 O O . ARG B 1 97 ? 19.062 5.613 2.289 1 98.5 97 ARG B O 1
ATOM 1865 N N . LEU B 1 98 ? 17.594 5.492 3.992 1 98.75 98 LEU B N 1
ATOM 1866 C CA . LEU B 1 98 ? 16.578 4.863 3.16 1 98.75 98 LEU B CA 1
ATOM 1867 C C . LEU B 1 98 ? 16.078 5.828 2.09 1 98.75 98 LEU B C 1
ATOM 1869 O O . LEU B 1 98 ? 15.82 5.426 0.955 1 98.75 98 LEU B O 1
ATOM 1873 N N . PHE B 1 99 ? 15.93 7.066 2.453 1 98.88 99 PHE B N 1
ATOM 1874 C CA . PHE B 1 99 ? 15.5 8.07 1.484 1 98.88 99 PHE B CA 1
ATOM 1875 C C . PHE B 1 99 ? 16.484 8.141 0.317 1 98.88 99 PHE B C 1
ATOM 1877 O O . PHE B 1 99 ? 16.062 8.094 -0.845 1 98.88 99 PHE B O 1
ATOM 1884 N N . HIS B 1 100 ? 17.734 8.211 0.597 1 98.69 100 HIS B N 1
ATOM 1885 C CA . HIS B 1 100 ? 18.75 8.305 -0.438 1 98.69 100 HIS B CA 1
ATOM 1886 C C . HIS B 1 100 ? 18.781 7.043 -1.297 1 98.69 100 HIS B C 1
ATOM 1888 O O . HIS B 1 100 ? 18.906 7.121 -2.521 1 98.69 100 HIS B O 1
ATOM 1894 N N . ALA B 1 101 ? 18.734 5.973 -0.696 1 98.81 101 ALA B N 1
ATOM 1895 C CA . ALA B 1 101 ? 18.812 4.699 -1.409 1 98.81 101 ALA B CA 1
ATOM 1896 C C . ALA B 1 101 ? 17.609 4.512 -2.332 1 98.81 101 ALA B C 1
ATOM 1898 O O . ALA B 1 101 ? 17.766 4.148 -3.5 1 98.81 101 ALA B O 1
ATOM 1899 N N . LEU B 1 102 ? 16.391 4.797 -1.841 1 98.81 102 LEU B N 1
ATOM 1900 C CA . LEU B 1 102 ? 15.172 4.453 -2.557 1 98.81 102 LEU B CA 1
ATOM 1901 C C . LEU B 1 102 ? 14.812 5.535 -3.57 1 98.81 102 LEU B C 1
ATOM 1903 O O . LEU B 1 102 ? 14.102 5.266 -4.547 1 98.81 102 LEU B O 1
ATOM 1907 N N . SER B 1 103 ? 15.227 6.715 -3.344 1 98.81 103 SER B N 1
ATOM 1908 C CA . SER B 1 103 ? 14.836 7.805 -4.227 1 98.81 103 SER B CA 1
ATOM 1909 C C . SER B 1 103 ? 15.805 7.945 -5.398 1 98.81 103 SER B C 1
ATOM 1911 O O . SER B 1 103 ? 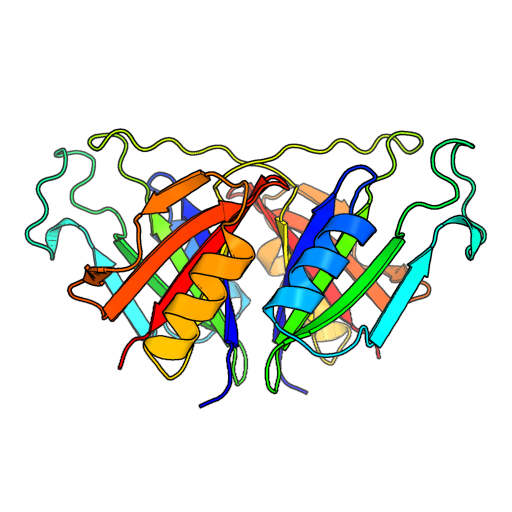15.578 8.75 -6.305 1 98.81 103 SER B O 1
ATOM 1913 N N . GLU B 1 104 ? 16.891 7.164 -5.402 1 98.62 104 GLU B N 1
ATOM 1914 C CA . GLU B 1 104 ? 17.859 7.211 -6.496 1 98.62 104 GLU B CA 1
ATOM 1915 C C . GLU B 1 104 ? 17.188 6.965 -7.844 1 98.62 104 GLU B C 1
ATOM 1917 O O . GLU B 1 104 ? 16.516 5.945 -8.031 1 98.62 104 GLU B O 1
ATOM 1922 N N . GLY B 1 105 ? 17.406 7.871 -8.727 1 98.5 105 GLY B N 1
ATOM 1923 C CA . GLY B 1 105 ? 16.859 7.734 -10.07 1 98.5 105 GLY B CA 1
ATOM 1924 C C . GLY B 1 105 ? 15.375 8.016 -10.133 1 98.5 105 GLY B C 1
ATOM 1925 O O . GLY B 1 105 ? 14.766 7.93 -11.203 1 98.5 105 GLY B O 1
ATOM 1926 N N . GLY B 1 106 ? 14.773 8.367 -8.984 1 98.56 106 GLY B N 1
ATOM 1927 C CA . GLY B 1 106 ? 13.352 8.656 -8.93 1 98.56 106 GLY B CA 1
ATOM 1928 C C . GLY B 1 106 ? 13.047 10.141 -8.922 1 98.56 106 GLY B C 1
ATOM 1929 O O . GLY B 1 106 ? 13.828 10.945 -9.438 1 98.56 106 GLY B O 1
ATOM 1930 N N . GLU B 1 107 ? 11.844 10.445 -8.531 1 98.5 107 GLU B N 1
ATOM 1931 C CA . GLU B 1 107 ? 11.375 11.82 -8.453 1 98.5 107 GLU B CA 1
ATOM 1932 C C . GLU B 1 107 ? 11.055 12.219 -7.016 1 98.5 107 GLU B C 1
ATOM 1934 O O . GLU B 1 107 ? 10.086 11.719 -6.43 1 98.5 107 GLU B O 1
ATOM 1939 N N . ILE B 1 108 ? 11.859 13.172 -6.508 1 98.5 108 ILE B N 1
ATOM 1940 C CA . ILE B 1 108 ? 11.633 13.648 -5.148 1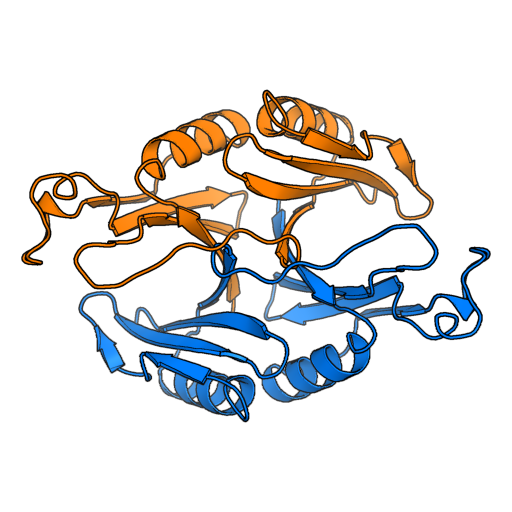 98.5 108 ILE B CA 1
ATOM 1941 C C . ILE B 1 108 ? 10.422 14.578 -5.121 1 98.5 108 ILE B C 1
ATOM 1943 O O . ILE B 1 108 ? 10.352 15.539 -5.895 1 98.5 108 ILE B O 1
ATOM 1947 N N . GLU B 1 109 ? 9.5 14.273 -4.32 1 97.38 109 GLU B N 1
ATOM 1948 C CA . GLU B 1 109 ? 8.359 15.148 -4.102 1 97.38 109 GLU B CA 1
ATOM 1949 C C . GLU B 1 109 ? 8.609 16.109 -2.941 1 97.38 109 GLU B C 1
ATOM 1951 O O . GLU B 1 109 ? 8.43 17.312 -3.082 1 97.38 109 GLU B O 1
ATOM 1956 N N . MET B 1 110 ? 8.992 15.609 -1.824 1 97.38 110 MET B N 1
ATOM 1957 C CA . MET B 1 110 ? 9.445 16.391 -0.673 1 97.38 110 MET B CA 1
ATOM 1958 C C . MET B 1 110 ? 10.734 15.805 -0.107 1 97.38 110 MET B C 1
ATOM 1960 O O . MET B 1 110 ? 10.797 14.633 0.252 1 97.38 110 MET B O 1
ATOM 1964 N N . PRO B 1 111 ? 11.773 16.656 -0.071 1 98.44 111 PRO B N 1
ATOM 1965 C CA . PRO B 1 111 ? 12.992 16.156 0.571 1 98.44 111 PRO B CA 1
ATOM 1966 C C . PRO B 1 111 ? 12.82 15.914 2.068 1 98.44 111 PRO B C 1
ATOM 1968 O O . PRO B 1 111 ? 11.852 16.406 2.664 1 98.44 111 PRO B O 1
ATOM 1971 N N . MET B 1 112 ? 13.805 15.117 2.631 1 98.56 112 MET B N 1
ATOM 1972 C CA . MET B 1 112 ? 13.758 14.938 4.078 1 98.56 112 MET B CA 1
ATOM 1973 C C . MET B 1 112 ? 13.914 16.281 4.797 1 98.56 112 MET B C 1
ATOM 1975 O O . MET B 1 112 ? 14.891 16.984 4.582 1 98.56 112 MET B O 1
ATOM 1979 N N . GLU B 1 113 ? 12.922 16.562 5.598 1 98.25 113 GLU B N 1
ATOM 1980 C CA . GLU B 1 113 ? 12.945 17.812 6.359 1 98.25 113 GLU B CA 1
ATOM 1981 C C . GLU B 1 113 ? 12.117 17.688 7.641 1 98.25 113 GLU B C 1
ATOM 1983 O O . GLU B 1 113 ? 11.25 16.812 7.746 1 98.25 113 GLU B O 1
ATOM 1988 N N . GLU B 1 114 ? 12.438 18.609 8.57 1 97.25 114 GLU B N 1
ATOM 1989 C CA . GLU B 1 114 ? 11.625 18.688 9.781 1 97.25 114 GLU B CA 1
ATOM 1990 C C . GLU B 1 114 ? 10.25 19.281 9.492 1 97.25 114 GLU B C 1
ATOM 1992 O O . GLU B 1 114 ? 10.148 20.359 8.906 1 97.25 114 GLU B O 1
ATOM 1997 N N . GLN B 1 115 ? 9.258 18.469 9.805 1 92.62 115 GLN B N 1
ATOM 1998 C CA . GLN B 1 115 ? 7.875 18.938 9.773 1 92.62 115 GLN B CA 1
ATOM 1999 C C . GLN B 1 115 ? 7.273 18.969 11.18 1 92.62 115 GLN B C 1
ATOM 2001 O O . GLN B 1 115 ? 7.883 18.484 12.133 1 92.62 115 GLN B O 1
ATOM 2006 N N . PHE B 1 116 ? 6.168 19.531 11.32 1 87.31 116 PHE B N 1
ATOM 2007 C CA . PHE B 1 116 ? 5.516 19.641 12.617 1 87.31 116 PHE B CA 1
ATOM 2008 C C . PHE B 1 116 ? 5.234 18.266 13.203 1 87.31 116 PHE B C 1
ATOM 2010 O O . PHE B 1 116 ? 5.176 18.094 14.422 1 87.31 116 PHE B O 1
ATOM 2017 N N . PHE B 1 117 ? 5.145 17.266 12.391 1 89.31 117 PHE B N 1
ATOM 2018 C CA . PHE B 1 117 ? 4.77 15.93 12.852 1 89.31 117 PHE B CA 1
ATOM 2019 C C . PHE B 1 117 ? 5.984 15.008 12.883 1 89.31 117 PHE B C 1
ATOM 2021 O O . PHE B 1 117 ? 5.871 13.836 13.258 1 89.31 117 PHE B O 1
ATOM 2028 N N . GLY B 1 118 ? 7.109 15.453 12.484 1 94.81 118 GLY B N 1
ATOM 2029 C CA . GLY B 1 118 ? 8.32 14.656 12.492 1 94.81 118 GLY B CA 1
ATOM 2030 C C . GLY B 1 118 ? 9.227 14.93 11.305 1 94.81 118 GLY B C 1
ATOM 2031 O O . GLY B 1 118 ? 8.961 15.836 10.516 1 94.81 118 GLY B O 1
ATOM 2032 N N . TYR B 1 119 ? 10.375 14.211 11.297 1 98.25 119 TYR B N 1
ATOM 2033 C CA . TYR B 1 119 ? 11.289 14.242 10.164 1 98.25 119 TYR B CA 1
ATOM 2034 C C . TYR B 1 119 ? 10.766 13.391 9.008 1 98.25 119 TYR B C 1
ATOM 2036 O O . TYR B 1 119 ? 10.523 12.195 9.172 1 98.25 119 TYR B O 1
ATOM 2044 N N . PHE B 1 120 ? 10.531 14.094 7.852 1 98.31 120 PHE B N 1
ATOM 2045 C CA . PHE B 1 120 ? 9.68 13.477 6.844 1 98.31 120 PHE B CA 1
ATOM 2046 C C . PHE B 1 120 ? 10.203 13.773 5.441 1 98.31 120 PHE B C 1
ATOM 2048 O O . PHE B 1 120 ? 10.75 14.852 5.191 1 98.31 120 PHE B O 1
ATOM 2055 N N . GLY B 1 121 ? 9.938 12.812 4.48 1 98.62 121 GLY B N 1
ATOM 2056 C CA . GLY B 1 121 ? 10.125 12.977 3.049 1 98.62 121 GLY B CA 1
ATOM 2057 C C . GLY B 1 121 ? 9.336 11.977 2.223 1 98.62 121 GLY B C 1
ATOM 2058 O O . GLY B 1 121 ? 8.938 10.93 2.729 1 98.62 121 GLY B O 1
ATOM 2059 N N . ASP B 1 122 ? 9.047 12.375 0.977 1 98.56 122 ASP B N 1
ATOM 2060 C CA . ASP B 1 122 ? 8.359 11.445 0.088 1 98.56 122 ASP B CA 1
ATOM 2061 C C . ASP B 1 122 ? 8.852 11.594 -1.35 1 98.56 122 ASP B C 1
ATOM 2063 O O . ASP B 1 122 ? 9.508 12.578 -1.688 1 98.56 122 ASP B O 1
ATOM 2067 N N . PHE B 1 123 ? 8.672 10.539 -2.146 1 98.69 123 PHE B N 1
ATOM 2068 C CA . PHE B 1 123 ? 9.195 10.469 -3.504 1 98.69 123 PHE B CA 1
ATOM 2069 C C . PHE B 1 123 ? 8.531 9.336 -4.277 1 98.69 123 PHE B C 1
ATOM 2071 O O . PHE B 1 123 ? 7.859 8.484 -3.691 1 98.69 123 PHE B O 1
ATOM 2078 N N . LYS B 1 124 ? 8.633 9.414 -5.57 1 98.69 124 LYS B N 1
ATOM 2079 C CA . LYS B 1 124 ? 8.352 8.312 -6.48 1 98.69 124 LYS B CA 1
ATOM 2080 C C . LYS B 1 124 ? 9.648 7.668 -6.98 1 98.69 124 LYS B C 1
ATOM 2082 O O . LYS B 1 124 ? 10.5 8.344 -7.551 1 98.69 124 LYS B O 1
ATOM 2087 N N . ASP B 1 125 ? 9.797 6.375 -6.746 1 98.75 125 ASP B N 1
ATOM 2088 C CA . ASP B 1 125 ? 11.062 5.762 -7.137 1 98.75 125 ASP B CA 1
ATOM 2089 C C . ASP B 1 125 ? 11.117 5.52 -8.641 1 98.75 125 ASP B C 1
ATOM 2091 O O . ASP B 1 125 ? 10.164 5.832 -9.359 1 98.75 125 ASP B O 1
ATOM 2095 N N . LYS B 1 126 ? 12.219 5.035 -9.148 1 98.56 126 LYS B N 1
ATOM 2096 C CA . LYS B 1 126 ? 12.445 4.91 -10.586 1 98.56 126 LYS B CA 1
ATOM 2097 C C . LYS B 1 126 ? 11.539 3.84 -11.195 1 98.56 126 LYS B C 1
ATOM 2099 O O . LYS B 1 126 ? 11.438 3.732 -12.414 1 98.56 126 LYS B O 1
ATOM 2104 N N . PHE B 1 127 ? 10.82 3.053 -10.391 1 98.62 127 PHE B N 1
ATOM 2105 C CA . PHE B 1 127 ? 9.906 2.025 -10.875 1 98.62 127 PHE B CA 1
ATOM 2106 C C . PHE B 1 127 ? 8.469 2.518 -10.82 1 98.62 127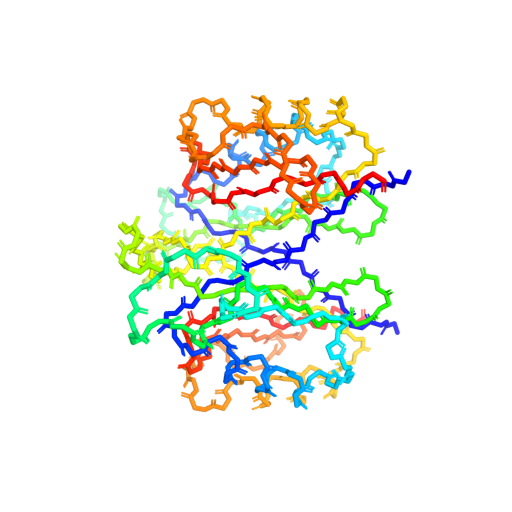 PHE B C 1
ATOM 2108 O O . PHE B 1 127 ? 7.539 1.789 -11.188 1 98.62 127 PHE B O 1
ATOM 2115 N N . GLY B 1 128 ? 8.258 3.719 -10.305 1 97.94 128 GLY B N 1
ATOM 2116 C CA . GLY B 1 128 ? 6.93 4.316 -10.281 1 97.94 128 GLY B CA 1
ATOM 2117 C C . GLY B 1 128 ? 6.195 4.09 -8.977 1 97.94 128 GLY B C 1
ATOM 2118 O O . GLY B 1 128 ? 5.004 4.391 -8.867 1 97.94 128 GLY B O 1
ATOM 2119 N N . ILE B 1 129 ? 6.848 3.586 -7.973 1 98.69 129 ILE B N 1
ATOM 2120 C CA . ILE B 1 129 ? 6.242 3.348 -6.668 1 98.69 129 ILE B CA 1
ATOM 2121 C C . ILE B 1 129 ? 6.402 4.586 -5.789 1 98.69 129 ILE B C 1
ATOM 2123 O O . ILE B 1 129 ? 7.496 5.152 -5.699 1 98.69 129 ILE B O 1
ATOM 2127 N N . SER B 1 130 ? 5.309 4.996 -5.176 1 98.75 130 SER B N 1
ATOM 2128 C CA . SER B 1 130 ? 5.336 6.145 -4.273 1 98.75 130 SER B CA 1
ATOM 2129 C C . SER B 1 130 ? 5.668 5.719 -2.848 1 98.75 130 SER B C 1
ATOM 2131 O O . SER B 1 130 ? 5.031 4.82 -2.297 1 98.75 130 SER B O 1
ATOM 2133 N N . TRP B 1 131 ? 6.66 6.414 -2.25 1 98.88 131 TRP B N 1
ATOM 2134 C CA . TRP B 1 131 ? 7.148 6.137 -0.903 1 98.88 131 TRP B CA 1
ATOM 2135 C C . TRP B 1 131 ? 7.062 7.379 -0.025 1 98.88 131 TRP B C 1
ATOM 2137 O O . TRP B 1 131 ? 7.152 8.508 -0.522 1 98.88 131 TRP B O 1
ATOM 2147 N N . MET B 1 132 ? 6.895 7.16 1.201 1 98.69 132 MET B N 1
ATOM 2148 C CA . MET B 1 132 ? 7.137 8.195 2.201 1 98.69 132 MET B CA 1
ATOM 2149 C C . MET B 1 132 ? 7.934 7.645 3.377 1 98.69 132 MET B C 1
ATOM 2151 O O . MET B 1 132 ? 7.836 6.457 3.697 1 98.69 132 MET B O 1
ATOM 2155 N N . ILE B 1 133 ? 8.758 8.422 3.951 1 98.75 133 ILE B N 1
ATOM 2156 C CA . ILE B 1 133 ? 9.578 8.055 5.098 1 98.75 133 ILE B CA 1
ATOM 2157 C C . ILE B 1 133 ? 9.352 9.047 6.238 1 98.75 133 ILE B C 1
ATOM 2159 O O . ILE B 1 133 ? 9.344 10.258 6.02 1 98.75 133 ILE B O 1
ATOM 2163 N N . ILE B 1 134 ? 9.188 8.469 7.395 1 98.31 134 ILE B N 1
ATOM 2164 C CA . ILE B 1 134 ? 8.914 9.336 8.539 1 98.31 134 ILE B CA 1
ATOM 2165 C C . ILE B 1 134 ? 9.695 8.852 9.75 1 98.31 134 ILE B C 1
ATOM 2167 O O . ILE B 1 134 ? 9.781 7.648 10.008 1 98.31 134 ILE B O 1
ATOM 2171 N N . PHE B 1 135 ? 10.289 9.719 10.477 1 98 135 PHE B N 1
ATOM 2172 C CA . PHE B 1 135 ? 10.82 9.555 11.828 1 98 135 PHE B CA 1
ATOM 2173 C C . PHE B 1 135 ? 10.078 10.453 12.812 1 98 135 PHE B C 1
ATOM 2175 O O . PHE B 1 135 ? 10.227 11.68 12.773 1 98 135 PHE B O 1
ATOM 2182 N N . GLU B 1 136 ? 9.258 9.898 13.633 1 91.75 136 GLU B N 1
ATOM 2183 C CA . GLU B 1 136 ? 8.414 10.672 14.539 1 91.75 136 GLU B CA 1
ATOM 2184 C C . GLU B 1 136 ? 9.172 11.07 15.797 1 91.75 136 GLU B C 1
ATOM 2186 O O . GLU B 1 136 ? 8.773 11.992 16.5 1 91.75 136 GLU B O 1
ATOM 2191 N N . GLY B 1 137 ? 10.461 10.633 16.031 1 82 137 GLY B N 1
ATOM 2192 C CA . GLY B 1 137 ? 11.242 10.992 17.203 1 82 137 GLY B CA 1
ATOM 2193 C C . GLY B 1 137 ? 10.789 10.281 18.453 1 82 137 GLY B C 1
ATOM 2194 O O . GLY B 1 137 ? 9.672 9.781 18.531 1 82 137 GLY B O 1
#

Secondary structure (DSSP, 8-state):
---EEEEEEEESS-HHHHHHHHHHHH----SEEEEGGGSS----GGGTT-EEEEEEEETTTEEEEEEE--GGGT------SSEEEEEE-S-HHHHHHHHHHHHTTSEEEEEEEEETTEEEEEEE-TTS-EEEEEE--/---EEEEEEEESS-HHHHHHHHHHHH----SEEEEGGGSS----GGGTT-EEEEEEEETTTEEEEEEE--GGGT------SSEEEEEE-S-HHHHHHHHHHHHTTSEEEEEEEEETTEEEEEEE-TTS-EEEEEE--

Sequence (274 aa):
MATRINPYLNFNGNCEEAFNFYKKAFGGDFTMVVRSDETPMEVAENEKNRVMYIELPIGENDKLMGSDIFESLGQKLTTGNHNYVSISVDSKAEADRLFHALSEGGEIEMPMEEQFFGYFGDFKDKFGISWMIIFEGMATRINPYLNFNGNCEEAFNFYKKAFGGDFTMVVRSDETPMEVAENEKNRVMYIELPIGENDKLMGSDIFESLGQKLTTGNHNYVSISVDSKAEADRLFHALSEGGEIEMPMEEQFFGYFGDFKDKFGISWMIIFEG

Solvent-accessible surface area (backbone atoms only — not comparable to full-atom values): 14672 Å² total; per-residue (Å²): 110,68,45,43,60,28,48,32,36,50,32,82,73,48,32,62,60,52,49,52,55,47,33,67,56,75,39,79,60,70,80,46,76,39,41,34,69,78,44,90,65,87,65,48,81,95,46,36,80,30,34,60,33,37,33,35,58,36,60,85,83,37,45,46,32,35,21,30,59,48,57,86,78,70,46,81,87,38,78,38,67,32,51,28,48,33,36,40,39,70,35,67,68,57,44,51,51,44,49,56,55,54,39,54,82,33,46,78,74,39,69,79,40,85,47,98,77,25,41,33,28,30,28,28,23,66,85,57,51,36,39,32,39,38,22,66,124,110,69,46,43,59,27,48,32,36,49,3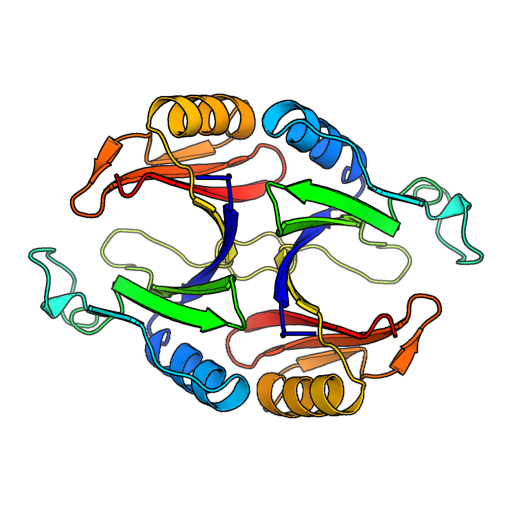1,81,74,47,34,64,61,50,49,53,54,48,32,67,55,74,40,78,59,69,80,46,77,39,40,34,68,79,45,89,65,88,66,48,81,95,47,37,79,29,34,61,33,39,32,36,57,36,60,86,82,37,45,46,33,34,20,31,59,48,57,83,79,70,46,80,86,38,77,37,67,31,51,29,48,32,35,40,38,66,35,68,68,56,44,51,50,44,50,56,54,54,38,54,84,34,46,78,72,39,67,78,39,84,48,98,78,25,39,31,28,32,30,29,25,67,86,57,51,35,38,33,38,39,20,65,123

Radius of gyration: 18.4 Å; Cα contacts (8 Å, |Δi|>4): 651; chains: 2; bounding box: 40×53×42 Å

Organism: Capnocytophaga canimorsus (strain 5) (NCBI:txid860228)

Foldseek 3Di:
DDDDDADEEEAAQCVVVLVVLVCVQQPDDKPDWDFQLNDPDDADPVRRGWTQKIWADHPDDYIYMYTYDGVRVVDDDDFDDPDAAEAEDADPVSLVSNCVSFQVCWAWPADQDQDPQAGKGWTQGNRRHIYIYGYRD/DDDDDADEEEAAQCVVVLVVLVCVQQPDDKPDWDFQLNDPDDADPVRRGWTQKIWADHPDDYIYMYTYDGVRVVDDDDFDDPDAAEAEDADPVSLVSSCVSFQVCWAWPADQDQDPQFGKGWTQGNRRHTYIYGYRD

InterPro domains:
  IPR028973 PhnB-like [PF06983] (4-134)
  IPR028973 PhnB-like [cd06588] (5-134)
  IPR029068 Glyoxalase/Bleomycin resistance protein/Dihydroxybiphenyl dioxygenase [G3DSA:3.10.180.10] (9-137)
  IPR029068 Glyoxalase/Bleomycin resistance protein/Dihydroxybiphenyl dioxygenase [SSF54593] (2-134)

pLDDT: mean 96.02, std 4.93, range [59.78, 98.88]

Nearest PDB structures (foldseek):
  1u6l-assembly1_B  TM=9.467E-01  e=1.413E-13  Pseudomonas aeruginosa PAO1
  2rk0-assembly1_B  TM=7.661E-01  e=1.795E-05  Parafrankia sp. EAN1pec
  2rk0-assembly1_A  TM=7.349E-01  e=2.621E-05  Parafrankia sp. EAN1pec
  3sk1-assembly1_B  TM=7.416E-01  e=1.267E-04  Pantoea agglomerans
  1bh5-assembly1_B  TM=5.036E-01  e=6.526E-04  Homo sapiens